Protein AF-A0A438CU71-F1 (afdb_monomer_lite)

Structure (mmCIF, N/CA/C/O backbone):
data_AF-A0A438CU71-F1
#
_entry.id   AF-A0A438CU71-F1
#
loop_
_atom_site.group_PDB
_atom_site.id
_atom_site.type_symbol
_atom_site.label_atom_id
_atom_site.label_alt_id
_atom_site.label_comp_id
_atom_site.label_asym_id
_atom_site.label_entity_id
_atom_site.label_seq_id
_atom_site.pdbx_PDB_ins_code
_atom_site.Cartn_x
_atom_site.Cartn_y
_atom_site.Cartn_z
_atom_site.occupancy
_atom_site.B_iso_or_equiv
_atom_site.auth_seq_id
_atom_site.auth_comp_id
_atom_site.auth_asym_id
_atom_site.auth_atom_id
_atom_site.pdbx_PDB_model_num
ATOM 1 N N . MET A 1 1 ? 40.065 14.617 -27.734 1.00 47.97 1 MET A N 1
ATOM 2 C CA . MET A 1 1 ? 38.871 15.416 -27.366 1.00 47.97 1 MET A CA 1
ATOM 3 C C . MET A 1 1 ? 37.576 14.601 -27.236 1.00 47.97 1 MET A C 1
ATOM 5 O O . MET A 1 1 ? 36.681 15.066 -26.551 1.00 47.97 1 MET A O 1
ATOM 9 N N . SER A 1 2 ? 37.471 13.379 -27.772 1.00 45.88 2 SER A N 1
ATOM 10 C CA . SER A 1 2 ? 36.208 12.606 -27.803 1.00 45.88 2 SER A CA 1
ATOM 11 C C . SER A 1 2 ? 35.828 11.847 -26.515 1.00 45.88 2 SER A C 1
ATOM 13 O O . SER A 1 2 ? 34.722 11.332 -26.415 1.00 45.88 2 SER A O 1
ATOM 15 N N . LEU A 1 3 ? 36.715 11.779 -25.512 1.00 45.91 3 LEU A N 1
ATOM 16 C CA . LEU A 1 3 ? 36.445 11.115 -24.220 1.00 45.91 3 LEU A CA 1
ATOM 17 C C . LEU A 1 3 ? 35.547 11.974 -23.306 1.00 45.91 3 LEU A C 1
ATOM 19 O O . LEU A 1 3 ? 34.789 11.441 -22.503 1.00 45.91 3 LEU A O 1
ATOM 23 N N . SER A 1 4 ? 35.599 13.304 -23.462 1.00 53.06 4 SER A N 1
ATOM 24 C CA . SER A 1 4 ? 34.812 14.242 -22.650 1.00 53.06 4 SER A CA 1
ATOM 25 C C . SER A 1 4 ? 33.335 14.241 -23.049 1.00 53.06 4 SER A C 1
ATOM 27 O O . SER A 1 4 ? 32.470 14.310 -22.184 1.00 53.06 4 SER A O 1
ATOM 29 N N . THR A 1 5 ? 33.032 14.104 -24.344 1.00 55.38 5 THR A N 1
ATOM 30 C CA . THR A 1 5 ? 31.658 14.144 -24.870 1.00 55.38 5 THR A CA 1
ATOM 31 C C . THR A 1 5 ? 30.834 12.913 -24.493 1.00 55.38 5 THR A C 1
ATOM 33 O O . THR A 1 5 ? 29.642 13.052 -24.238 1.00 55.38 5 THR A O 1
ATOM 36 N N . SER A 1 6 ? 31.445 11.730 -24.386 1.00 53.03 6 SER A N 1
ATOM 37 C CA . SER A 1 6 ? 30.750 10.495 -23.983 1.00 53.03 6 SER A CA 1
ATOM 38 C C . SER A 1 6 ? 30.380 10.470 -22.510 1.00 53.03 6 SER A C 1
ATOM 40 O O . SER A 1 6 ? 29.244 10.146 -22.180 1.00 53.03 6 SER A O 1
ATOM 42 N N . CYS A 1 7 ? 31.299 10.877 -21.626 1.00 53.00 7 CYS A N 1
ATOM 43 C CA . CYS A 1 7 ? 30.969 11.060 -20.213 1.00 53.00 7 CYS A CA 1
ATOM 44 C C . CYS A 1 7 ? 29.896 12.140 -20.040 1.00 53.00 7 CYS A C 1
ATOM 46 O O . CYS A 1 7 ? 28.995 11.954 -19.234 1.00 53.00 7 CYS A O 1
ATOM 48 N N . GLN A 1 8 ? 29.934 13.227 -20.823 1.00 58.56 8 GLN A N 1
ATOM 49 C CA . GLN A 1 8 ? 28.882 14.251 -20.807 1.00 58.56 8 GLN A CA 1
ATOM 50 C C . GLN A 1 8 ? 27.526 13.721 -21.276 1.00 58.56 8 GLN A C 1
ATOM 52 O O . GLN A 1 8 ? 26.512 14.087 -20.692 1.00 58.56 8 GLN A O 1
ATOM 57 N N . LEU A 1 9 ? 27.494 12.861 -22.298 1.00 60.62 9 LEU A N 1
ATOM 58 C CA . LEU A 1 9 ? 26.272 12.214 -22.773 1.00 60.62 9 LEU A CA 1
ATOM 59 C C . LEU A 1 9 ? 25.724 11.231 -21.738 1.00 60.62 9 LEU A C 1
ATOM 61 O O . LEU A 1 9 ? 24.551 11.337 -21.419 1.00 60.62 9 LEU A O 1
ATOM 65 N N . GLU A 1 10 ? 26.540 10.348 -21.158 1.00 61.28 10 GLU A N 1
ATOM 66 C CA . GLU A 1 10 ? 26.126 9.447 -20.066 1.00 61.28 10 GLU A CA 1
ATOM 67 C C . GLU A 1 10 ? 25.602 10.229 -18.851 1.00 61.28 10 GLU A C 1
ATOM 69 O O . GLU A 1 10 ? 24.529 9.921 -18.336 1.00 61.28 10 GLU A O 1
ATOM 74 N N . PHE A 1 11 ? 26.291 11.299 -18.435 1.00 64.44 11 PHE A N 1
ATOM 75 C CA . PHE A 1 11 ? 25.828 12.158 -17.341 1.00 64.44 11 PHE A CA 1
ATOM 76 C C . PHE A 1 11 ? 24.527 12.878 -17.702 1.00 64.44 11 PHE A C 1
ATOM 78 O O . PHE A 1 11 ? 23.618 12.961 -16.884 1.00 64.44 11 PHE A O 1
ATOM 85 N N . SER A 1 12 ? 24.403 13.374 -18.935 1.00 68.81 12 SER A N 1
ATOM 86 C CA . SER A 1 12 ? 23.195 14.045 -19.413 1.00 68.81 12 SER A CA 1
ATOM 87 C C . SER A 1 12 ? 22.023 13.069 -19.537 1.00 68.81 12 SER A C 1
ATOM 89 O O . SER A 1 12 ? 20.920 13.411 -19.130 1.00 68.81 12 SER A O 1
ATOM 91 N N . TRP A 1 13 ? 22.261 11.833 -19.979 1.00 68.38 13 TRP A N 1
ATOM 92 C CA . TRP A 1 13 ? 21.280 10.748 -20.010 1.00 68.38 13 TRP A CA 1
ATOM 93 C C . TRP A 1 13 ? 20.848 10.332 -18.611 1.00 68.38 13 TRP A C 1
ATOM 95 O O . TRP A 1 13 ? 19.653 10.188 -18.371 1.00 68.38 13 TRP A O 1
ATOM 105 N N . PHE A 1 14 ? 21.784 10.196 -17.672 1.00 68.44 14 PHE A N 1
ATOM 106 C CA . PHE A 1 14 ? 21.470 9.875 -16.284 1.00 68.44 14 PHE A CA 1
ATOM 107 C C . PHE A 1 14 ? 20.666 11.000 -15.626 1.00 68.44 14 PHE A C 1
ATOM 109 O O . PHE A 1 14 ? 19.675 10.726 -14.960 1.00 68.44 14 PHE A O 1
ATOM 116 N N . ILE A 1 15 ? 21.023 12.265 -15.878 1.00 72.25 15 ILE A N 1
ATOM 117 C CA . ILE A 1 15 ? 20.283 13.452 -15.420 1.00 72.25 15 ILE A CA 1
ATOM 118 C C . ILE A 1 15 ? 18.906 13.551 -16.081 1.00 72.25 15 ILE A C 1
ATOM 120 O O . ILE A 1 15 ? 17.951 13.947 -15.417 1.00 72.25 15 ILE A O 1
ATOM 124 N N . LEU A 1 16 ? 18.772 13.191 -17.357 1.00 73.00 16 LEU A N 1
ATOM 125 C CA . LEU A 1 16 ? 17.494 13.195 -18.067 1.00 73.00 16 LEU A CA 1
ATOM 126 C C . LEU A 1 16 ? 16.601 12.051 -17.584 1.00 73.00 16 LEU A C 1
ATOM 128 O O . LEU A 1 16 ? 15.410 12.253 -17.419 1.00 73.00 16 LEU A O 1
ATOM 132 N N . LEU A 1 17 ? 17.168 10.887 -17.272 1.00 69.06 17 LEU A N 1
ATOM 133 C CA . LEU A 1 17 ? 16.475 9.753 -16.661 1.00 69.06 17 LEU A CA 1
ATOM 134 C C . LEU A 1 17 ? 16.046 10.077 -15.228 1.00 69.06 17 LEU A C 1
ATOM 136 O O . LEU A 1 17 ? 14.912 9.772 -14.853 1.00 69.06 17 LEU A O 1
ATOM 140 N N . LEU A 1 18 ? 16.909 10.740 -14.451 1.00 68.62 18 LEU A N 1
ATOM 141 C CA . LEU A 1 18 ? 16.576 11.248 -13.123 1.00 68.62 18 LEU A CA 1
ATOM 142 C C . LEU A 1 18 ? 15.470 12.295 -13.210 1.00 68.62 18 LEU A C 1
ATOM 144 O O . LEU A 1 18 ? 14.488 12.137 -12.504 1.00 68.62 18 LEU A O 1
ATOM 148 N N . ASN A 1 19 ? 15.563 13.290 -14.099 1.00 72.25 19 ASN A N 1
ATOM 149 C CA . ASN A 1 19 ? 14.507 14.289 -14.297 1.00 72.25 19 ASN A CA 1
ATOM 150 C C . ASN A 1 19 ? 13.206 13.637 -14.758 1.00 72.25 19 ASN A C 1
ATOM 152 O O . ASN A 1 19 ? 12.185 13.814 -14.116 1.00 72.25 19 ASN A O 1
ATOM 156 N N . LEU A 1 20 ? 13.236 12.790 -15.788 1.00 69.81 20 LEU A N 1
ATOM 157 C CA . LEU A 1 20 ? 12.034 12.143 -16.309 1.00 69.81 20 LEU A CA 1
ATOM 158 C C . LEU A 1 20 ? 11.385 11.237 -15.256 1.00 69.81 20 LEU A C 1
ATOM 160 O O . LEU A 1 20 ? 10.168 11.236 -15.123 1.00 69.81 20 LEU A O 1
ATOM 164 N N . SER A 1 21 ? 12.172 10.510 -14.459 1.00 67.75 21 SER A N 1
ATOM 165 C CA . SER A 1 21 ? 11.653 9.711 -13.340 1.00 67.75 21 SER A CA 1
ATOM 166 C C . SER A 1 21 ? 11.126 10.595 -12.205 1.00 67.75 21 SER A C 1
ATOM 168 O O . SER A 1 21 ? 10.088 10.281 -11.623 1.00 67.75 21 SER A O 1
ATOM 170 N N . CYS A 1 22 ? 11.806 11.705 -11.909 1.00 65.12 22 CYS A N 1
ATOM 171 C CA . CYS A 1 22 ? 11.463 12.648 -10.845 1.00 65.12 22 CYS A CA 1
ATOM 172 C C . CYS A 1 22 ? 10.275 13.552 -11.206 1.00 65.12 22 CYS A C 1
ATOM 174 O O . CYS A 1 22 ? 9.577 13.973 -10.297 1.00 65.12 22 CYS A O 1
ATOM 176 N N . ASP A 1 23 ? 9.988 13.786 -12.490 1.00 65.12 23 ASP A N 1
ATOM 177 C CA . ASP A 1 23 ? 8.802 14.486 -13.007 1.00 65.12 23 ASP A CA 1
ATOM 178 C C . ASP A 1 23 ? 7.621 13.525 -13.212 1.00 65.12 23 ASP A C 1
ATOM 180 O O . ASP A 1 23 ? 6.465 13.835 -12.909 1.00 65.12 23 ASP A O 1
ATOM 184 N N . PHE A 1 24 ? 7.889 12.302 -13.674 1.00 63.16 24 PHE A N 1
ATOM 185 C CA . PHE A 1 24 ? 6.852 11.295 -13.894 1.00 63.16 24 PHE A CA 1
ATOM 186 C C . PHE A 1 24 ? 6.297 10.735 -12.576 1.00 63.16 24 PHE A C 1
ATOM 188 O O . PHE A 1 24 ? 5.097 10.468 -12.465 1.00 63.16 24 PHE A O 1
ATOM 195 N N . PHE A 1 25 ? 7.130 10.607 -11.539 1.00 63.94 25 PHE A N 1
ATOM 196 C CA . PHE A 1 25 ? 6.702 10.167 -10.210 1.00 63.94 25 PHE A CA 1
ATOM 197 C C . PHE A 1 25 ? 5.624 11.075 -9.577 1.00 63.94 25 PHE A C 1
ATOM 199 O O . PHE A 1 25 ? 4.573 10.542 -9.190 1.00 63.94 25 PHE A O 1
ATOM 206 N N . PRO A 1 26 ? 5.793 12.414 -9.502 1.00 56.22 26 PRO A N 1
ATOM 207 C CA . PRO A 1 26 ? 4.774 13.342 -9.040 1.00 56.22 26 PRO A CA 1
ATOM 208 C C . PRO A 1 26 ? 3.611 13.481 -10.022 1.00 56.22 26 PRO A C 1
ATOM 210 O O . PRO A 1 26 ? 2.504 13.687 -9.551 1.00 56.22 26 PRO A O 1
ATOM 213 N N . LEU A 1 27 ? 3.775 13.282 -11.337 1.00 61.94 27 LEU A N 1
ATOM 214 C CA . LEU A 1 27 ? 2.648 13.261 -12.286 1.00 61.94 27 LEU A CA 1
ATOM 215 C C . LEU A 1 27 ? 1.709 12.061 -12.040 1.00 61.94 27 LEU A C 1
ATOM 217 O O . LEU A 1 27 ? 0.489 12.222 -11.963 1.00 61.94 27 LEU A O 1
ATOM 221 N N . ILE A 1 28 ? 2.261 10.858 -11.828 1.00 55.31 28 ILE A N 1
ATOM 222 C CA . ILE A 1 28 ? 1.468 9.685 -11.419 1.00 55.31 28 ILE A CA 1
ATOM 223 C C . ILE A 1 28 ? 0.976 9.837 -9.968 1.00 55.31 28 ILE A C 1
ATOM 225 O O . ILE A 1 28 ? -0.046 9.266 -9.579 1.00 55.31 28 ILE A O 1
ATOM 229 N N . ALA A 1 29 ? 1.690 10.587 -9.124 1.00 58.88 29 ALA A N 1
ATOM 230 C CA . ALA A 1 29 ? 1.234 10.905 -7.774 1.00 58.88 29 ALA A CA 1
ATOM 231 C C . ALA A 1 29 ? 0.172 12.011 -7.719 1.00 58.88 29 ALA A C 1
ATOM 233 O O . ALA A 1 29 ? -0.651 11.962 -6.815 1.00 58.88 29 ALA A O 1
ATOM 234 N N . GLY A 1 30 ? 0.127 12.953 -8.658 1.00 56.06 30 GLY A N 1
ATOM 235 C CA . GLY A 1 30 ? -0.624 14.207 -8.552 1.00 56.06 30 GLY A CA 1
ATOM 236 C C . GLY A 1 30 ? -2.135 14.010 -8.569 1.00 56.06 30 GLY A C 1
ATOM 237 O O . GLY A 1 30 ? -2.847 14.597 -7.759 1.00 56.06 30 GLY A O 1
ATOM 238 N N . GLY A 1 31 ? -2.629 13.074 -9.385 1.00 59.53 31 GLY A N 1
ATOM 239 C CA . GLY A 1 31 ? -4.043 12.672 -9.358 1.00 59.53 31 GLY A CA 1
ATOM 240 C C . GLY A 1 31 ? -4.449 11.912 -8.086 1.00 59.53 31 GLY A C 1
ATOM 241 O O . GLY A 1 31 ? -5.634 11.766 -7.791 1.00 59.53 31 GLY A O 1
ATOM 242 N N . PHE A 1 32 ? -3.472 11.424 -7.321 1.00 54.91 32 PHE A N 1
ATOM 243 C CA . PHE A 1 32 ? -3.664 10.517 -6.194 1.00 54.91 32 PHE A CA 1
ATOM 244 C C . PHE A 1 32 ? -3.444 11.199 -4.846 1.00 54.91 32 PHE A C 1
ATOM 246 O O . PHE A 1 32 ? -4.200 10.952 -3.915 1.00 54.91 32 PHE A O 1
ATOM 253 N N . ALA A 1 33 ? -2.461 12.096 -4.758 1.00 56.59 33 ALA A N 1
ATOM 254 C CA . ALA A 1 33 ? -2.197 12.941 -3.605 1.00 56.59 33 ALA A CA 1
ATOM 255 C C . ALA A 1 33 ? -3.421 13.798 -3.288 1.00 56.59 33 ALA A C 1
ATOM 257 O O . ALA A 1 33 ? -3.820 13.850 -2.138 1.00 56.59 33 ALA A O 1
ATOM 258 N N . LEU A 1 34 ? -4.107 14.337 -4.301 1.00 51.22 34 LEU A N 1
ATOM 259 C CA . LEU A 1 34 ? -5.318 15.135 -4.101 1.00 51.22 34 LEU A CA 1
ATOM 260 C C . LEU A 1 34 ? -6.474 14.312 -3.497 1.00 51.22 34 LEU A C 1
ATOM 262 O O . LEU A 1 34 ? -7.136 14.754 -2.561 1.00 51.22 34 LEU A O 1
ATOM 266 N N . LYS A 1 35 ? -6.688 13.075 -3.973 1.00 54.41 35 LYS A N 1
ATOM 267 C CA . LYS A 1 35 ? -7.748 12.178 -3.467 1.00 54.41 35 LYS A CA 1
ATOM 268 C C . LYS A 1 35 ? -7.390 11.526 -2.125 1.00 54.41 35 LYS A C 1
ATOM 270 O O . LYS A 1 35 ? -8.269 11.292 -1.303 1.00 54.41 35 LYS A O 1
ATOM 275 N N . LYS A 1 36 ? -6.101 11.267 -1.895 1.00 56.72 36 LYS A N 1
ATOM 276 C CA . LYS A 1 36 ? -5.529 10.753 -0.644 1.00 56.72 36 LYS A CA 1
ATOM 277 C C . LYS A 1 36 ? -5.474 11.830 0.447 1.00 56.72 36 LYS A C 1
ATOM 279 O O . LYS A 1 36 ? -5.704 11.528 1.607 1.00 56.72 36 LYS A O 1
ATOM 284 N N . GLN A 1 37 ? -5.285 13.091 0.069 1.00 52.31 37 GLN A N 1
ATOM 285 C CA . GLN A 1 37 ? -5.389 14.262 0.942 1.00 52.31 37 GLN A CA 1
ATOM 286 C C . GLN A 1 37 ? -6.847 14.552 1.333 1.00 52.31 37 GLN A C 1
ATOM 288 O O . GLN A 1 37 ? -7.096 14.984 2.453 1.00 52.31 37 GLN A O 1
ATOM 293 N N . MET A 1 38 ? -7.820 14.229 0.469 1.00 46.53 38 MET A N 1
ATOM 294 C CA . MET A 1 38 ? -9.251 14.248 0.823 1.00 46.53 38 MET A CA 1
ATOM 295 C C . MET A 1 38 ? -9.668 13.095 1.755 1.00 46.53 38 MET A C 1
ATOM 297 O O . MET A 1 38 ? -10.657 13.214 2.472 1.00 46.53 38 MET A O 1
ATOM 301 N N . LEU A 1 39 ? -8.912 11.992 1.766 1.00 58.72 39 LEU A N 1
ATOM 302 C CA . LEU A 1 39 ? -9.111 10.824 2.634 1.00 58.72 39 LEU A CA 1
ATOM 303 C C . LEU A 1 39 ? -8.047 10.755 3.752 1.00 58.72 39 LEU A C 1
ATOM 305 O O . LEU A 1 39 ? -7.680 9.681 4.201 1.00 58.72 39 LEU A O 1
ATOM 309 N N . ASP A 1 40 ? -7.528 11.916 4.149 1.00 60.16 40 ASP A N 1
ATOM 310 C CA . ASP A 1 40 ? -6.759 12.235 5.355 1.00 60.16 40 ASP A CA 1
ATOM 311 C C . ASP A 1 40 ? -5.943 11.091 6.012 1.00 60.16 40 ASP A C 1
ATOM 313 O O . ASP A 1 40 ? -6.403 10.389 6.921 1.00 60.16 40 ASP A O 1
ATOM 317 N N . ASP A 1 41 ? -4.668 11.010 5.617 1.00 59.78 41 ASP A N 1
ATOM 318 C CA . ASP A 1 41 ? -3.599 10.174 6.196 1.00 59.78 41 ASP A CA 1
ATOM 319 C C . ASP A 1 41 ? -3.491 10.310 7.736 1.00 59.78 41 ASP A C 1
ATOM 321 O O . ASP A 1 41 ? -2.960 9.434 8.413 1.00 59.78 41 ASP A O 1
ATOM 325 N N . ARG A 1 42 ? -4.026 11.388 8.343 1.00 59.59 42 ARG A N 1
ATOM 326 C CA . ARG A 1 42 ? -3.987 11.592 9.801 1.00 59.59 42 ARG A CA 1
ATOM 327 C C . ARG A 1 42 ? -5.302 11.327 10.518 1.00 59.59 42 ARG A C 1
ATOM 329 O O . ARG A 1 42 ? -5.265 11.117 11.733 1.00 59.59 42 ARG A O 1
ATOM 336 N N . ARG A 1 43 ? -6.462 11.349 9.854 1.00 66.88 43 ARG A N 1
ATOM 337 C CA . ARG A 1 43 ? -7.749 11.180 10.561 1.00 66.88 43 ARG A CA 1
ATOM 338 C C . ARG A 1 43 ? -8.166 9.742 10.763 1.00 66.88 43 ARG A C 1
ATOM 340 O O . ARG A 1 43 ? -8.702 9.455 11.829 1.00 66.88 43 ARG A O 1
ATOM 347 N N . PHE A 1 44 ? -7.876 8.850 9.825 1.00 68.88 44 PHE A N 1
ATOM 348 C CA . PHE A 1 44 ? -8.130 7.420 10.007 1.00 68.88 44 PHE A CA 1
ATOM 349 C C . PHE A 1 44 ? -7.333 6.811 11.169 1.00 68.88 44 PHE A C 1
ATOM 351 O O . PHE A 1 44 ? -7.965 6.230 12.055 1.00 68.88 44 PHE A O 1
ATOM 358 N N . PRO A 1 45 ? -6.003 7.015 11.278 1.00 70.50 45 PRO A N 1
ATOM 359 C CA . PRO A 1 45 ? -5.257 6.504 12.426 1.00 70.50 45 PRO A CA 1
ATOM 360 C C . PRO A 1 45 ? -5.692 7.157 13.744 1.00 70.50 45 PRO A C 1
ATOM 362 O O . PRO A 1 45 ? -5.816 6.460 14.747 1.00 70.50 45 PRO A O 1
ATOM 365 N N . LYS A 1 46 ? -6.014 8.462 13.762 1.00 75.25 46 LYS A N 1
ATOM 366 C CA . LYS A 1 46 ? -6.572 9.123 14.961 1.00 75.25 46 LYS A CA 1
ATOM 367 C C . LYS A 1 46 ? -7.933 8.551 15.360 1.00 75.25 46 LYS A C 1
ATOM 369 O O . LYS A 1 46 ? -8.185 8.381 16.548 1.00 75.25 46 LYS A O 1
ATOM 374 N N . LEU A 1 47 ? -8.805 8.261 14.394 1.00 78.06 47 LEU A N 1
ATOM 375 C CA . LEU A 1 47 ? -10.113 7.660 14.646 1.00 78.06 47 LEU A CA 1
ATOM 376 C C . LEU A 1 47 ? -9.952 6.252 15.224 1.00 78.06 47 LEU A C 1
ATOM 378 O O . LEU A 1 47 ? -10.559 5.963 16.248 1.00 78.06 47 LEU A O 1
ATOM 382 N N . HIS A 1 48 ? -9.095 5.422 14.625 1.00 80.62 48 HIS A N 1
ATOM 383 C CA . HIS A 1 48 ? -8.804 4.075 15.114 1.00 80.62 48 HIS A CA 1
ATOM 384 C C . HIS A 1 48 ? -8.253 4.099 16.549 1.00 80.62 48 HIS A C 1
ATOM 386 O O . HIS A 1 48 ? -8.793 3.424 17.421 1.00 80.62 48 HIS A O 1
ATOM 392 N N . LEU A 1 49 ? -7.252 4.947 16.828 1.00 82.38 49 LEU A N 1
ATOM 393 C CA . LEU A 1 49 ? -6.677 5.112 18.170 1.00 82.38 49 LEU A CA 1
ATOM 394 C C . LEU A 1 49 ? -7.707 5.583 19.200 1.00 82.38 49 LEU A C 1
ATOM 396 O O . LEU A 1 49 ? -7.764 5.052 20.306 1.00 82.38 49 LEU A O 1
ATOM 400 N N . ASN A 1 50 ? -8.526 6.580 18.861 1.00 86.31 50 ASN A N 1
ATOM 401 C CA . ASN A 1 50 ? -9.554 7.078 19.774 1.00 86.31 50 ASN A CA 1
ATOM 402 C C . ASN A 1 50 ? -10.637 6.028 20.036 1.00 86.31 50 ASN A C 1
ATOM 404 O O . ASN A 1 50 ? -11.119 5.916 21.160 1.00 86.31 50 ASN A O 1
ATOM 408 N N . LEU A 1 51 ? -10.983 5.231 19.027 1.00 84.81 51 LEU A N 1
ATOM 409 C CA . LEU A 1 51 ? -11.968 4.166 19.151 1.00 84.81 51 LEU A CA 1
ATOM 410 C C . LEU A 1 51 ? -11.433 2.992 19.983 1.00 84.81 51 LEU A C 1
ATOM 412 O O . LEU A 1 51 ? -12.153 2.472 20.831 1.00 84.81 51 LEU A O 1
ATOM 416 N N . GLN A 1 52 ? -10.155 2.638 19.819 1.00 85.81 52 GLN A N 1
ATOM 417 C CA . GLN A 1 52 ? -9.469 1.674 20.684 1.00 85.81 52 GLN A CA 1
ATOM 418 C C . GLN A 1 52 ? -9.393 2.161 22.134 1.00 85.81 52 GLN A C 1
ATOM 420 O O . GLN A 1 52 ? -9.730 1.407 23.043 1.00 85.81 52 GLN A O 1
ATOM 425 N N . ARG A 1 53 ? -9.024 3.430 22.366 1.00 87.62 53 ARG A N 1
ATOM 426 C CA . ARG A 1 53 ? -9.027 4.027 23.713 1.00 87.62 53 ARG A CA 1
ATOM 427 C C . ARG A 1 53 ? -10.416 3.991 24.342 1.00 87.62 53 ARG A C 1
ATOM 429 O O . ARG A 1 53 ? -10.544 3.613 25.500 1.00 87.62 53 ARG A O 1
ATOM 436 N N . LEU A 1 54 ? -11.454 4.340 23.581 1.00 87.50 54 LEU A N 1
ATOM 437 C CA . LEU A 1 54 ? -12.836 4.296 24.056 1.00 87.50 54 LEU A CA 1
ATOM 438 C C . LEU A 1 54 ? -13.251 2.866 24.428 1.00 87.50 54 LEU A C 1
ATOM 440 O O . LEU A 1 54 ? -13.808 2.652 25.502 1.00 87.50 54 LEU A O 1
ATOM 444 N N . LEU A 1 55 ? -12.927 1.880 23.586 1.00 86.81 55 LEU A N 1
ATOM 445 C CA . LEU A 1 55 ? -13.168 0.468 23.886 1.00 86.81 55 LEU A CA 1
ATOM 446 C C . LEU A 1 55 ? -12.443 0.010 25.146 1.00 86.81 55 LEU A C 1
ATOM 448 O O . LEU A 1 55 ? -13.032 -0.705 25.951 1.00 86.81 55 LEU A O 1
ATOM 452 N N . GLN A 1 56 ? -11.196 0.433 25.333 1.00 87.38 56 GLN A N 1
ATOM 453 C CA . GLN A 1 56 ? -10.403 0.081 26.504 1.00 87.38 56 GLN A CA 1
ATOM 454 C C . GLN A 1 56 ? -10.992 0.681 27.788 1.00 87.38 56 GLN A C 1
ATOM 456 O O . GLN A 1 56 ? -11.101 -0.020 28.791 1.00 87.38 56 GLN A O 1
ATOM 461 N N . VAL A 1 57 ? -11.446 1.939 27.748 1.00 87.56 57 VAL A N 1
ATOM 462 C CA . VAL A 1 57 ? -12.130 2.592 28.877 1.00 87.56 57 VAL A CA 1
ATOM 463 C C . VAL A 1 57 ? -13.450 1.889 29.205 1.00 87.56 57 VAL A C 1
ATOM 465 O O . VAL A 1 57 ? -13.714 1.597 30.370 1.00 87.56 57 VAL A O 1
ATOM 468 N N . ILE A 1 58 ? -14.261 1.560 28.195 1.00 85.00 58 ILE A N 1
ATOM 469 C CA . ILE A 1 58 ? -15.533 0.848 28.393 1.00 85.00 58 ILE A CA 1
ATOM 470 C C . ILE A 1 58 ? -15.289 -0.573 28.930 1.00 85.00 58 ILE A C 1
ATOM 472 O O . ILE A 1 58 ? -15.990 -1.016 29.839 1.00 85.00 58 ILE A O 1
ATOM 476 N N . ALA A 1 59 ? -14.280 -1.279 28.411 1.00 85.06 59 ALA A N 1
ATOM 477 C CA . ALA A 1 59 ? -13.899 -2.610 28.880 1.00 85.06 59 ALA A CA 1
ATOM 478 C C . ALA A 1 59 ? -13.405 -2.587 30.333 1.00 85.06 59 ALA A C 1
ATOM 480 O O . ALA A 1 59 ? -13.761 -3.468 31.110 1.00 85.06 59 ALA A O 1
ATOM 481 N N . HIS A 1 60 ? -12.635 -1.565 30.713 1.00 85.00 60 HIS A N 1
ATOM 482 C CA . HIS A 1 60 ? -12.216 -1.367 32.097 1.00 85.00 60 HIS A CA 1
ATOM 483 C C . HIS A 1 60 ? -13.414 -1.057 33.006 1.00 85.00 60 HIS A C 1
ATOM 485 O O . HIS A 1 60 ? -13.532 -1.630 34.086 1.00 85.00 60 HIS A O 1
ATOM 491 N N . GLY A 1 61 ? -14.349 -0.213 32.552 1.00 80.88 61 GLY A N 1
ATOM 492 C CA . GLY A 1 61 ? -15.600 0.055 33.265 1.00 80.88 61 GLY A CA 1
ATOM 493 C C . GLY A 1 61 ? -16.376 -1.228 33.564 1.00 80.88 61 GLY A C 1
ATOM 494 O O . GLY A 1 61 ? -16.760 -1.463 34.707 1.00 80.88 61 GLY A O 1
ATOM 495 N N . GLU A 1 62 ? -16.523 -2.112 32.576 1.00 80.50 62 GLU A N 1
ATOM 496 C CA . GLU A 1 62 ? -17.235 -3.387 32.734 1.00 80.50 62 GLU A CA 1
ATOM 497 C C . GLU A 1 62 ? -16.618 -4.324 33.787 1.00 80.50 62 GLU A C 1
ATOM 499 O O . GLU A 1 62 ? -17.343 -5.097 34.399 1.00 80.50 62 GLU A O 1
ATOM 504 N N . GLN A 1 63 ? -15.310 -4.251 34.048 1.00 82.00 63 GLN A N 1
ATOM 505 C CA . GLN A 1 63 ? -14.670 -5.045 35.108 1.00 82.00 63 GLN A CA 1
ATOM 506 C C . GLN A 1 63 ? -14.866 -4.435 36.502 1.00 82.00 63 GLN A C 1
ATOM 508 O O . GLN A 1 63 ? -14.916 -5.154 37.503 1.00 82.00 63 GLN A O 1
ATOM 513 N N . VAL A 1 64 ? -14.982 -3.107 36.575 1.00 83.12 64 VAL A N 1
ATOM 514 C CA . VAL A 1 64 ? -15.102 -2.361 37.833 1.00 83.12 64 VAL A CA 1
ATOM 515 C C . VAL A 1 64 ? -16.546 -2.339 38.335 1.00 83.12 64 VAL A C 1
ATOM 517 O O . VAL A 1 64 ? -16.772 -2.516 39.529 1.00 83.12 64 VAL A O 1
ATOM 520 N N . PHE A 1 65 ? -17.542 -2.184 37.458 1.00 81.69 65 PHE A N 1
ATOM 521 C CA . PHE A 1 65 ? -18.946 -2.088 37.879 1.00 81.69 65 PHE A CA 1
ATOM 522 C C . PHE A 1 65 ? -19.482 -3.316 38.645 1.00 81.69 65 PHE A C 1
ATOM 524 O O . PHE A 1 65 ? -20.155 -3.115 39.656 1.00 81.69 65 PHE A O 1
ATOM 531 N N . PRO A 1 66 ? -19.164 -4.572 38.274 1.00 79.69 66 PRO A N 1
ATOM 532 C CA . PRO A 1 66 ? -19.560 -5.751 39.045 1.00 79.69 66 PRO A CA 1
ATOM 533 C C . PRO A 1 66 ? -18.900 -5.791 40.427 1.00 79.69 66 PRO A C 1
ATOM 535 O O . PRO A 1 66 ? -19.546 -6.131 41.413 1.00 79.69 66 PRO A O 1
ATOM 538 N N . ARG A 1 67 ? -17.629 -5.375 40.518 1.00 80.06 67 ARG A N 1
ATOM 539 C CA . ARG A 1 67 ? -16.886 -5.275 41.786 1.00 80.06 67 ARG A CA 1
ATOM 540 C C . ARG A 1 67 ? -17.496 -4.211 42.702 1.00 80.06 67 ARG A C 1
ATOM 542 O O . ARG A 1 67 ? -17.573 -4.404 43.913 1.00 80.06 67 ARG A O 1
ATOM 549 N N . VAL A 1 68 ? -17.947 -3.094 42.127 1.00 79.75 68 VAL A N 1
ATOM 550 C CA . VAL A 1 68 ? -18.666 -2.035 42.851 1.00 79.75 68 VAL A CA 1
ATOM 551 C C . VAL A 1 68 ? -20.039 -2.531 43.302 1.00 79.75 68 VAL A C 1
ATOM 553 O O . VAL A 1 68 ? -20.374 -2.344 44.467 1.00 79.75 68 VAL A O 1
ATOM 556 N N . LYS A 1 69 ? -20.792 -3.234 42.443 1.00 78.50 69 LYS A N 1
ATOM 557 C CA . LYS A 1 69 ? -22.065 -3.883 42.804 1.00 78.50 69 LYS A CA 1
ATOM 558 C C . LYS A 1 69 ? -21.894 -4.804 44.014 1.00 78.50 69 LYS A C 1
ATOM 560 O O . LYS A 1 69 ? -22.638 -4.684 44.982 1.00 78.50 69 LYS A O 1
ATOM 565 N N . GLU A 1 70 ? -20.886 -5.672 43.988 1.00 79.94 70 GLU A N 1
ATOM 566 C CA . GLU A 1 70 ? -20.592 -6.620 45.069 1.00 79.94 70 GLU A CA 1
ATOM 567 C C . GLU A 1 70 ? -20.239 -5.905 46.389 1.00 79.94 70 GLU A C 1
ATOM 569 O O . GLU A 1 70 ? -20.731 -6.266 47.458 1.00 79.94 70 GLU A O 1
ATOM 574 N N . LYS A 1 71 ? -19.446 -4.826 46.323 1.00 78.44 71 LYS A N 1
ATOM 575 C CA . LYS A 1 71 ? -19.094 -3.994 47.489 1.00 78.44 71 LYS A CA 1
ATOM 576 C C . LYS A 1 71 ? -20.256 -3.137 48.007 1.00 78.44 71 LYS A C 1
ATOM 578 O O . LYS A 1 71 ? -20.283 -2.839 49.197 1.00 78.44 71 LYS A O 1
ATOM 583 N N . CYS A 1 72 ? -21.182 -2.718 47.147 1.00 71.62 72 CYS A N 1
ATOM 584 C CA . CYS A 1 72 ? -22.361 -1.943 47.538 1.00 71.62 72 CYS A CA 1
ATOM 585 C C . CYS A 1 72 ? -23.449 -2.834 48.141 1.00 71.62 72 CYS A C 1
ATOM 587 O O . CYS A 1 72 ? -24.032 -2.457 49.152 1.00 71.62 72 CYS A O 1
ATOM 589 N N . SER A 1 73 ? -23.645 -4.041 47.600 1.00 68.94 73 SER A N 1
ATOM 590 C CA . SER A 1 73 ? -24.603 -5.026 48.120 1.00 68.94 73 SER A CA 1
ATOM 591 C C . SER A 1 73 ? -24.285 -5.490 49.545 1.00 68.94 73 SER A C 1
ATOM 593 O O . SER A 1 73 ? -25.181 -5.961 50.239 1.00 68.94 73 SER A O 1
ATOM 595 N N . SER A 1 74 ? -23.031 -5.373 50.000 1.00 73.50 74 SER A N 1
ATOM 596 C CA . SER A 1 74 ? -22.647 -5.707 51.377 1.00 73.50 74 SER A CA 1
ATOM 597 C C . SER A 1 74 ? -22.895 -4.574 52.379 1.00 73.50 74 SER A C 1
ATOM 599 O O . SER A 1 74 ? -22.813 -4.798 53.588 1.00 73.50 74 SER A O 1
ATOM 601 N N . LYS A 1 75 ? -23.211 -3.354 51.916 1.00 76.19 75 LYS A N 1
ATOM 602 C CA . LYS A 1 75 ? -23.490 -2.213 52.791 1.00 76.19 75 LYS A CA 1
ATOM 603 C C . LYS A 1 75 ? -24.992 -2.013 52.974 1.00 76.19 75 LYS A C 1
ATOM 605 O O . LYS A 1 75 ? -25.743 -1.849 52.025 1.00 76.19 75 LYS A O 1
ATOM 610 N N . ARG A 1 76 ? -25.397 -1.873 54.234 1.00 63.88 76 ARG A N 1
ATOM 611 C CA . ARG A 1 76 ? -26.789 -1.758 54.703 1.00 63.88 76 ARG A CA 1
ATOM 612 C C . ARG A 1 76 ? -27.539 -0.476 54.279 1.00 63.88 76 ARG A C 1
ATOM 614 O O . ARG A 1 76 ? -28.719 -0.356 54.571 1.00 63.88 76 ARG A O 1
ATOM 621 N N . TRP A 1 77 ? -26.859 0.468 53.620 1.00 72.50 77 TRP A N 1
ATOM 622 C CA . TRP A 1 77 ? -27.414 1.732 53.102 1.00 72.50 77 TRP A CA 1
ATOM 623 C C . TRP A 1 77 ? -27.860 1.693 51.626 1.00 72.50 77 TRP A C 1
ATOM 625 O O . TRP A 1 77 ? -28.426 2.676 51.165 1.00 72.50 77 TRP A O 1
ATOM 635 N N . PHE A 1 78 ? -27.597 0.607 50.885 1.00 74.38 78 PHE A N 1
ATOM 636 C CA . PHE A 1 78 ? -28.050 0.456 49.494 1.00 74.38 78 PHE A CA 1
ATOM 637 C C . PHE A 1 78 ? -29.425 -0.214 49.463 1.00 74.38 78 PHE A C 1
ATOM 639 O O . PHE A 1 78 ? -29.581 -1.316 49.994 1.00 74.38 78 PHE A O 1
ATOM 646 N N . ALA A 1 79 ? -30.410 0.430 48.835 1.00 78.25 79 ALA A N 1
ATOM 647 C CA . ALA A 1 79 ? -31.717 -0.176 48.613 1.00 78.25 79 ALA A CA 1
ATOM 648 C C . ALA A 1 79 ? -31.654 -1.183 47.451 1.00 78.25 79 ALA A C 1
ATOM 650 O O . ALA A 1 79 ? -30.823 -1.070 46.546 1.00 78.25 79 ALA A O 1
ATOM 651 N N . ASN A 1 80 ? -32.561 -2.165 47.436 1.00 79.38 80 ASN A N 1
ATOM 652 C CA . ASN A 1 80 ? -32.658 -3.120 46.323 1.00 79.38 80 ASN A CA 1
ATOM 653 C C . ASN A 1 80 ? -32.943 -2.422 44.979 1.00 79.38 80 ASN A C 1
ATOM 655 O O . ASN A 1 80 ? -32.474 -2.878 43.938 1.00 79.38 80 ASN A O 1
ATOM 659 N N . GLU A 1 81 ? -33.662 -1.298 45.000 1.00 83.62 81 GLU A N 1
ATOM 660 C CA . GLU A 1 81 ? -33.962 -0.473 43.821 1.00 83.62 81 GLU A CA 1
ATOM 661 C C . GLU A 1 81 ? -32.691 0.095 43.159 1.00 83.62 81 GLU A C 1
ATOM 663 O O . GLU A 1 81 ? -32.568 0.096 41.929 1.00 83.62 81 GLU A O 1
ATOM 668 N N . ASP A 1 82 ? -31.703 0.500 43.961 1.00 83.94 82 ASP A N 1
ATOM 669 C CA . ASP A 1 82 ? -30.419 1.012 43.473 1.00 83.94 82 ASP A CA 1
ATOM 670 C C . ASP A 1 82 ? -29.585 -0.097 42.818 1.00 83.94 82 ASP A C 1
ATOM 672 O O . ASP A 1 82 ? -28.910 0.130 41.811 1.00 83.94 82 ASP A O 1
ATOM 676 N N . ILE A 1 83 ? -29.652 -1.321 43.359 1.00 82.50 83 ILE A N 1
ATOM 677 C CA . ILE A 1 83 ? -28.960 -2.495 42.805 1.00 82.50 83 ILE A CA 1
ATOM 678 C C . ILE A 1 83 ? -29.538 -2.854 41.430 1.00 82.50 83 ILE A C 1
ATOM 680 O O . ILE A 1 83 ? -28.775 -3.110 40.497 1.00 82.50 83 ILE A O 1
ATOM 684 N N . ILE A 1 84 ? -30.867 -2.821 41.286 1.00 86.25 84 ILE A N 1
ATOM 685 C CA . ILE A 1 84 ? -31.555 -3.064 40.007 1.00 86.25 84 ILE A CA 1
ATOM 686 C C . ILE A 1 84 ? -31.181 -1.984 38.983 1.00 86.25 84 ILE A C 1
ATOM 688 O O . ILE A 1 84 ? -30.839 -2.300 37.842 1.00 86.25 84 ILE A O 1
ATOM 692 N N . SER A 1 85 ? -31.166 -0.716 39.399 1.00 87.00 85 SER A N 1
ATOM 693 C CA . SER A 1 85 ? -30.770 0.408 38.541 1.00 87.00 85 SER A CA 1
ATOM 694 C C . SER A 1 85 ? -29.318 0.280 38.061 1.00 87.00 85 SER A C 1
ATOM 696 O O . SER A 1 85 ? -29.011 0.513 36.888 1.00 87.00 85 SER A O 1
ATOM 698 N N . LEU A 1 86 ? -28.412 -0.148 38.949 1.00 84.50 86 LEU A N 1
ATOM 699 C CA . LEU A 1 86 ? -27.009 -0.406 38.626 1.00 84.50 86 LEU A CA 1
ATOM 700 C C . LEU A 1 86 ? -26.856 -1.566 37.626 1.00 84.50 86 LEU A C 1
ATOM 702 O O . LEU A 1 86 ? -26.045 -1.487 36.705 1.00 84.50 86 LEU A O 1
ATOM 706 N N . GLU A 1 87 ? -27.644 -2.631 37.775 1.00 85.38 87 GLU A N 1
ATOM 707 C CA . GLU A 1 87 ? -27.667 -3.769 36.849 1.00 85.38 87 GLU A CA 1
ATOM 708 C C . GLU A 1 87 ? -28.136 -3.354 35.450 1.00 85.38 87 GLU A C 1
ATOM 710 O O . GLU A 1 87 ? -27.525 -3.729 34.443 1.00 85.38 87 GLU A O 1
ATOM 715 N N . GLU A 1 88 ? -29.156 -2.498 35.372 1.00 89.38 88 GLU A N 1
ATOM 716 C CA . GLU A 1 88 ? -29.619 -1.947 34.101 1.00 89.38 88 GLU A CA 1
ATOM 717 C C . GLU A 1 88 ? -28.547 -1.064 33.436 1.00 89.38 88 GLU A C 1
ATOM 719 O O . GLU A 1 88 ? -28.299 -1.182 32.231 1.00 89.38 88 GLU A O 1
ATOM 724 N N . LEU A 1 89 ? -27.849 -0.229 34.215 1.00 87.12 89 LEU A N 1
ATOM 725 C CA . LEU A 1 89 ? -26.708 0.577 33.757 1.00 87.12 89 LEU A CA 1
ATOM 726 C C . LEU A 1 89 ? -25.568 -0.292 33.207 1.00 87.12 89 LEU A C 1
ATOM 728 O O . LEU A 1 89 ? -25.043 0.001 32.129 1.00 87.12 89 LEU A O 1
ATOM 732 N N . ILE A 1 90 ? -25.221 -1.385 33.894 1.00 86.94 90 ILE A N 1
ATOM 733 C CA . ILE A 1 90 ? -24.222 -2.359 33.425 1.00 86.94 90 ILE A CA 1
ATOM 734 C C . ILE A 1 90 ? -24.668 -2.979 32.096 1.00 86.94 90 ILE A C 1
ATOM 736 O O . ILE A 1 90 ? -23.881 -3.056 31.149 1.00 86.94 90 ILE A O 1
ATOM 740 N N . GLY A 1 91 ? -25.943 -3.362 31.985 1.00 87.94 91 GLY A N 1
ATOM 741 C CA . GLY A 1 91 ? -26.522 -3.879 30.746 1.00 87.94 91 GLY A CA 1
ATOM 742 C C . GLY A 1 91 ? -26.440 -2.878 29.587 1.00 87.94 91 GLY A C 1
ATOM 743 O O . GLY A 1 91 ? -26.063 -3.244 28.470 1.00 87.94 91 GLY A O 1
ATOM 744 N N . ARG A 1 92 ? -26.728 -1.595 29.843 1.00 89.25 92 ARG A N 1
ATOM 745 C CA . ARG A 1 92 ? -26.600 -0.513 28.849 1.00 89.25 92 ARG A CA 1
ATOM 746 C C . ARG A 1 92 ? -25.146 -0.299 28.420 1.00 89.25 92 ARG A C 1
ATOM 748 O O . ARG A 1 92 ? -24.885 -0.175 27.222 1.00 89.25 92 ARG A O 1
ATOM 755 N N . LEU A 1 93 ? -24.198 -0.321 29.359 1.00 86.94 93 LEU A N 1
ATOM 756 C CA . LEU A 1 93 ? -22.766 -0.200 29.068 1.00 86.94 93 LEU A CA 1
ATOM 757 C C . LEU A 1 93 ? -22.260 -1.363 28.203 1.00 86.94 93 LEU A C 1
ATOM 759 O O . LEU A 1 93 ? -21.493 -1.150 27.263 1.00 86.94 93 LEU A O 1
ATOM 763 N N . ARG A 1 94 ? -22.726 -2.586 28.477 1.00 87.25 94 ARG A N 1
ATOM 764 C CA . ARG A 1 94 ? -22.359 -3.787 27.715 1.00 87.25 94 ARG A CA 1
ATOM 765 C C . ARG A 1 94 ? -22.838 -3.716 26.264 1.00 87.25 94 ARG A C 1
ATOM 767 O O . ARG A 1 94 ? -22.048 -3.950 25.355 1.00 87.25 94 ARG A O 1
ATOM 774 N N . ARG A 1 95 ? -24.079 -3.272 26.033 1.00 89.38 95 ARG A N 1
ATOM 775 C CA . ARG A 1 95 ? -24.593 -3.012 24.672 1.00 89.38 95 ARG A CA 1
ATOM 776 C C . ARG A 1 95 ? -23.807 -1.905 23.963 1.00 89.38 95 ARG A C 1
ATOM 778 O O . ARG A 1 95 ? -23.507 -2.018 22.777 1.00 89.38 95 ARG A O 1
ATOM 785 N N . LEU A 1 96 ? -23.433 -0.840 24.678 1.00 88.25 96 LEU A N 1
ATOM 786 C CA . LEU A 1 96 ? -22.612 0.234 24.113 1.00 88.25 96 LEU A CA 1
ATOM 787 C C . LEU A 1 96 ? -21.226 -0.278 23.686 1.00 88.25 96 LEU A C 1
ATOM 789 O O . LEU A 1 96 ? -20.777 0.043 22.588 1.00 88.25 96 LEU A O 1
ATOM 793 N N . LYS A 1 97 ? -20.577 -1.113 24.508 1.00 88.44 97 LYS A N 1
ATOM 794 C CA . LYS A 1 97 ? -19.300 -1.776 24.187 1.00 88.44 97 LYS A CA 1
ATOM 795 C C . LYS A 1 97 ? -19.388 -2.564 22.884 1.00 88.44 97 LYS A C 1
ATOM 797 O O . LYS A 1 97 ? -18.520 -2.423 22.029 1.00 88.44 97 LYS A O 1
ATOM 802 N N . GLU A 1 98 ? -20.429 -3.379 22.735 1.00 88.94 98 GLU A N 1
ATOM 803 C CA . GLU A 1 98 ? -20.652 -4.200 21.541 1.00 88.94 98 GLU A CA 1
ATOM 804 C C . GLU A 1 98 ? -20.837 -3.330 20.292 1.00 88.94 98 GLU A C 1
ATOM 806 O O . GLU A 1 98 ? -20.174 -3.555 19.277 1.00 88.94 98 GLU A O 1
ATOM 811 N N . ASN A 1 99 ? -21.645 -2.270 20.390 1.00 90.62 99 ASN A N 1
ATOM 812 C CA . ASN A 1 99 ? -21.856 -1.318 19.298 1.00 90.62 99 ASN A CA 1
ATOM 813 C C . ASN A 1 99 ? -20.555 -0.614 18.879 1.00 90.62 99 ASN A C 1
ATOM 815 O O . ASN A 1 99 ? -20.239 -0.538 17.690 1.00 90.62 99 ASN A O 1
ATOM 819 N N . VAL A 1 100 ? -19.768 -0.128 19.844 1.00 88.69 100 VAL A N 1
ATOM 820 C CA . VAL A 1 100 ? -18.466 0.504 19.574 1.00 88.69 100 VAL A CA 1
ATOM 821 C C . VAL A 1 100 ? -17.479 -0.517 18.993 1.00 88.69 100 VAL A C 1
ATOM 823 O O . VAL A 1 100 ? -16.737 -0.193 18.066 1.00 88.69 100 VAL A O 1
ATOM 826 N N . GLY A 1 101 ? -17.506 -1.762 19.474 1.00 88.81 101 GLY A N 1
ATOM 827 C CA . GLY A 1 101 ? -16.666 -2.854 18.978 1.00 88.81 101 GLY A CA 1
ATOM 828 C C . GLY A 1 101 ? -16.960 -3.190 17.519 1.00 88.81 10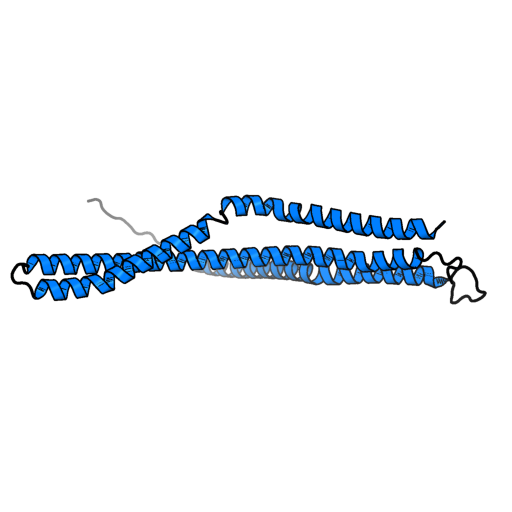1 GLY A C 1
ATOM 829 O O . GLY A 1 101 ? -16.040 -3.346 16.715 1.00 88.81 101 GLY A O 1
ATOM 830 N N . PHE A 1 102 ? -18.239 -3.205 17.139 1.00 90.38 102 PHE A N 1
ATOM 831 C CA . PHE A 1 102 ? -18.652 -3.387 15.751 1.00 90.38 102 PHE A CA 1
ATOM 832 C C . PHE A 1 102 ? -18.147 -2.256 14.846 1.00 90.38 102 PHE A C 1
ATOM 834 O O . PHE A 1 102 ? -17.609 -2.513 13.765 1.00 90.38 102 PHE A O 1
ATOM 841 N N . ILE A 1 103 ? -18.265 -1.001 15.293 1.00 87.31 103 ILE A N 1
ATOM 842 C CA . ILE A 1 103 ? -17.741 0.156 14.554 1.00 87.31 103 ILE A CA 1
ATOM 843 C C . ILE A 1 103 ? -16.219 0.040 14.402 1.00 87.31 103 ILE A C 1
ATOM 845 O O . ILE A 1 103 ? -15.704 0.276 13.310 1.00 87.31 103 ILE A O 1
ATOM 849 N N . ALA A 1 104 ? -15.506 -0.392 15.445 1.00 87.12 104 ALA A N 1
ATOM 850 C CA . ALA A 1 104 ? -14.058 -0.572 15.394 1.00 87.12 104 ALA A CA 1
ATOM 851 C C . ALA A 1 104 ? -13.638 -1.626 14.376 1.00 87.12 104 ALA A C 1
ATOM 853 O O . ALA A 1 104 ? -12.790 -1.344 13.532 1.00 87.12 104 ALA A O 1
ATOM 854 N N . ASN A 1 105 ? -14.293 -2.787 14.368 1.00 87.19 105 ASN A N 1
ATOM 855 C CA . ASN A 1 105 ? -14.026 -3.823 13.372 1.00 87.19 105 ASN A CA 1
ATOM 856 C C . ASN A 1 105 ? -14.257 -3.320 11.942 1.00 87.19 105 ASN A C 1
ATOM 858 O O . ASN A 1 105 ? -13.453 -3.598 11.051 1.00 87.19 105 ASN A O 1
ATOM 862 N N . ARG A 1 106 ? -15.315 -2.531 11.714 1.00 88.69 106 ARG A N 1
ATOM 863 C CA . ARG A 1 106 ? -15.575 -1.929 10.398 1.00 88.69 106 ARG A CA 1
ATOM 864 C C . ARG A 1 106 ? -14.507 -0.920 9.992 1.00 88.69 106 ARG A C 1
ATOM 866 O O . ARG A 1 106 ? -14.086 -0.933 8.840 1.00 88.69 106 ARG A O 1
ATOM 873 N N . VAL A 1 107 ? -14.061 -0.066 10.913 1.00 86.06 107 VAL A N 1
ATOM 874 C CA . VAL A 1 107 ? -12.973 0.891 10.655 1.00 86.06 107 VAL A CA 1
ATOM 875 C C . VAL A 1 107 ? -11.682 0.150 10.304 1.00 86.06 107 VAL A C 1
ATOM 877 O O . VAL A 1 107 ? -11.043 0.498 9.315 1.00 86.06 107 VAL A O 1
ATOM 880 N N . THR A 1 108 ? -11.340 -0.915 11.034 1.00 85.00 108 THR A N 1
ATOM 881 C CA . THR A 1 108 ? -10.170 -1.762 10.744 1.00 85.00 108 THR A CA 1
ATOM 882 C C . THR A 1 108 ? -10.260 -2.411 9.363 1.00 85.00 108 THR A C 1
ATOM 884 O O . THR A 1 108 ? -9.287 -2.401 8.614 1.00 85.00 108 THR A O 1
ATOM 887 N N . ALA A 1 109 ? -11.433 -2.927 8.983 1.00 86.56 109 ALA A N 1
ATOM 888 C CA . ALA A 1 109 ? -11.642 -3.513 7.659 1.00 86.56 109 ALA A CA 1
ATOM 889 C C . ALA A 1 109 ? -11.480 -2.479 6.531 1.00 86.56 109 ALA A C 1
ATOM 891 O O . ALA A 1 109 ? -10.868 -2.769 5.505 1.00 86.56 109 ALA A O 1
ATOM 892 N N . ILE A 1 110 ? -11.991 -1.257 6.728 1.00 85.62 110 ILE A N 1
ATOM 893 C CA . ILE A 1 110 ? -11.804 -0.150 5.779 1.00 85.62 110 ILE A CA 1
ATOM 894 C C . ILE A 1 110 ? -10.321 0.208 5.669 1.00 85.62 110 ILE A C 1
ATOM 896 O O . ILE A 1 110 ? -9.827 0.395 4.561 1.00 85.62 110 ILE A O 1
ATOM 900 N N . GLN A 1 111 ? -9.609 0.265 6.794 1.00 82.00 111 GLN A N 1
ATOM 901 C CA . GLN A 1 111 ? -8.187 0.592 6.818 1.00 82.00 111 GLN A CA 1
ATOM 902 C C . GLN A 1 111 ? -7.350 -0.447 6.064 1.00 82.00 111 GLN A C 1
ATOM 904 O O . GLN A 1 111 ? -6.600 -0.076 5.168 1.00 82.00 111 GLN A O 1
ATOM 909 N N . ALA A 1 112 ? -7.583 -1.739 6.308 1.00 84.00 112 ALA A N 1
ATOM 910 C CA . ALA A 1 112 ? -6.946 -2.809 5.542 1.00 84.00 112 ALA A CA 1
ATOM 911 C C . ALA A 1 112 ? -7.267 -2.724 4.035 1.00 84.00 112 ALA A C 1
ATOM 913 O O . ALA A 1 112 ? -6.403 -2.957 3.188 1.00 84.00 112 ALA A O 1
ATOM 914 N N . GLY A 1 113 ? -8.500 -2.342 3.683 1.00 82.00 113 GLY A N 1
ATOM 915 C CA . GLY A 1 113 ? -8.893 -2.086 2.298 1.00 82.00 113 GLY A CA 1
ATOM 916 C C . GLY A 1 113 ? -8.106 -0.935 1.663 1.00 82.00 113 GLY A C 1
ATOM 917 O O . GLY A 1 113 ? -7.618 -1.075 0.541 1.00 82.00 113 GLY A O 1
ATOM 918 N N . LEU A 1 114 ? -7.931 0.175 2.382 1.00 81.69 114 LEU A N 1
ATOM 919 C CA . LEU A 1 114 ? -7.143 1.322 1.926 1.00 81.69 114 LEU A CA 1
ATOM 920 C C . LEU A 1 114 ? -5.665 0.975 1.760 1.00 81.69 114 LEU A C 1
ATOM 922 O O . LEU A 1 114 ? -5.083 1.336 0.738 1.00 81.69 114 LEU A O 1
ATOM 926 N N . ASP A 1 115 ? -5.090 0.228 2.700 1.00 78.56 115 ASP A N 1
ATOM 927 C CA . ASP A 1 115 ? -3.699 -0.219 2.627 1.00 78.56 115 ASP A CA 1
ATOM 928 C C . ASP A 1 115 ? -3.479 -1.128 1.413 1.00 78.56 115 ASP A C 1
ATOM 930 O O . ASP A 1 115 ? -2.542 -0.922 0.639 1.00 78.56 115 ASP A O 1
ATOM 934 N N . SER A 1 116 ? -4.393 -2.079 1.177 1.00 80.50 116 SER A N 1
ATOM 935 C CA . SER A 1 116 ? -4.341 -2.958 -0.000 1.00 80.50 116 SER A CA 1
ATOM 936 C C . SER A 1 116 ? -4.437 -2.169 -1.310 1.00 80.50 116 SER A C 1
ATOM 938 O O . SER A 1 116 ? -3.677 -2.404 -2.250 1.00 80.50 116 SER A O 1
ATOM 940 N N . TRP A 1 117 ? -5.319 -1.168 -1.358 1.00 80.12 117 TRP A N 1
ATOM 941 C CA . TRP A 1 117 ? -5.472 -0.305 -2.520 1.00 80.12 117 TRP A CA 1
ATOM 942 C C . TRP A 1 117 ? -4.237 0.568 -2.738 1.00 80.12 117 TRP A C 1
ATOM 944 O O . TRP A 1 117 ? -3.784 0.721 -3.871 1.00 80.12 117 TRP A O 1
ATOM 954 N N . GLN A 1 118 ? -3.648 1.112 -1.674 1.00 76.69 118 GLN A N 1
ATOM 955 C CA . GLN A 1 118 ? -2.406 1.871 -1.758 1.00 76.69 118 GLN A CA 1
ATOM 956 C C . GLN A 1 118 ? -1.247 0.999 -2.256 1.00 76.69 118 GLN A C 1
ATOM 958 O O . GLN A 1 118 ? -0.491 1.444 -3.123 1.00 76.69 118 GLN A O 1
ATOM 963 N N . ALA A 1 119 ? -1.122 -0.228 -1.749 1.00 76.81 119 ALA A N 1
ATOM 964 C CA . ALA A 1 119 ? -0.102 -1.179 -2.178 1.00 76.81 119 ALA A CA 1
ATOM 965 C C . ALA A 1 119 ? -0.229 -1.506 -3.673 1.00 76.81 119 ALA A C 1
ATOM 967 O O . ALA A 1 119 ? 0.764 -1.438 -4.397 1.00 76.81 119 ALA A O 1
ATOM 968 N N . GLU A 1 120 ? -1.449 -1.753 -4.161 1.00 80.62 120 GLU A N 1
ATOM 969 C CA . GLU A 1 120 ? -1.720 -1.995 -5.585 1.00 80.62 120 GLU A CA 1
ATOM 970 C C . GLU A 1 120 ? -1.241 -0.826 -6.458 1.00 80.62 120 GLU A C 1
ATOM 972 O O . GLU A 1 120 ? -0.639 -1.011 -7.516 1.00 80.62 120 GLU A O 1
ATOM 977 N N . GLN A 1 121 ? -1.456 0.407 -6.002 1.00 76.25 121 GLN A N 1
ATOM 978 C CA . GLN A 1 121 ? -1.036 1.585 -6.756 1.00 76.25 121 GLN A CA 1
ATOM 979 C C . GLN A 1 121 ? 0.474 1.764 -6.737 1.00 76.25 121 GLN A C 1
ATOM 981 O O . GLN A 1 121 ? 1.046 2.042 -7.786 1.00 76.25 121 GLN A O 1
ATOM 986 N N . ILE A 1 122 ? 1.132 1.575 -5.591 1.00 77.19 122 ILE A N 1
ATOM 987 C CA . ILE A 1 122 ? 2.600 1.598 -5.506 1.00 77.19 122 ILE A CA 1
ATOM 988 C C . ILE A 1 122 ? 3.192 0.552 -6.447 1.00 77.19 122 ILE A C 1
ATOM 990 O O . ILE A 1 122 ? 4.070 0.882 -7.241 1.00 77.19 122 ILE A O 1
ATOM 994 N N . ASN A 1 123 ? 2.658 -0.669 -6.424 1.00 81.31 123 ASN A N 1
ATOM 995 C CA . ASN A 1 123 ? 3.085 -1.745 -7.306 1.00 81.31 123 ASN A CA 1
ATOM 996 C C . ASN A 1 123 ? 2.918 -1.358 -8.786 1.00 81.31 123 ASN A C 1
ATOM 998 O O . ASN A 1 123 ? 3.835 -1.515 -9.591 1.00 81.31 123 ASN A O 1
ATOM 1002 N N . ARG A 1 124 ? 1.789 -0.730 -9.140 1.00 77.75 124 ARG A N 1
ATOM 1003 C CA . ARG A 1 124 ? 1.556 -0.206 -10.492 1.00 77.75 124 ARG A CA 1
ATOM 1004 C C . ARG A 1 124 ? 2.540 0.900 -10.883 1.00 77.75 124 ARG A C 1
ATOM 1006 O O . ARG A 1 124 ? 2.932 0.958 -12.044 1.00 77.75 124 ARG A O 1
ATOM 1013 N N . LYS A 1 125 ? 2.951 1.777 -9.960 1.00 76.06 125 LYS A N 1
ATOM 1014 C CA . LYS A 1 125 ? 3.980 2.798 -10.241 1.00 76.06 125 LYS A CA 1
ATOM 1015 C C . LYS A 1 125 ? 5.357 2.170 -10.430 1.00 76.06 125 LYS A C 1
ATOM 1017 O O . LYS A 1 125 ? 6.039 2.510 -11.392 1.00 76.06 125 LYS A O 1
ATOM 1022 N N . LEU A 1 126 ? 5.735 1.241 -9.553 1.00 80.75 126 LEU A N 1
ATOM 1023 C CA . LEU A 1 126 ? 6.993 0.499 -9.648 1.00 80.75 126 LEU A CA 1
ATOM 1024 C C . LEU A 1 126 ? 7.100 -0.236 -10.983 1.00 80.75 126 LEU A C 1
ATOM 1026 O O . LEU A 1 126 ? 8.138 -0.160 -11.626 1.00 80.75 126 LEU A O 1
ATOM 1030 N N . TYR A 1 127 ? 6.007 -0.836 -11.457 1.00 80.62 127 TYR A N 1
ATOM 1031 C CA . TYR A 1 127 ? 5.953 -1.465 -12.775 1.00 80.62 127 TYR A CA 1
ATOM 1032 C C . TYR A 1 127 ? 6.364 -0.517 -13.916 1.00 80.62 127 TYR A C 1
ATOM 1034 O O . TYR A 1 127 ? 7.164 -0.898 -14.770 1.00 80.62 127 TYR A O 1
ATOM 1042 N N . TYR A 1 128 ? 5.874 0.730 -13.924 1.00 77.06 128 TYR A N 1
ATOM 1043 C CA . TYR A 1 128 ? 6.270 1.712 -14.944 1.00 77.06 128 TYR A CA 1
ATOM 1044 C C . TYR A 1 128 ? 7.721 2.185 -14.789 1.00 77.06 128 TYR A C 1
ATOM 1046 O O . TYR A 1 128 ? 8.393 2.407 -15.793 1.00 77.06 128 TYR A O 1
ATOM 1054 N N . LEU A 1 129 ? 8.223 2.312 -13.559 1.00 79.00 129 LEU A N 1
ATOM 1055 C CA . LEU A 1 129 ? 9.629 2.656 -13.318 1.00 79.00 129 LEU A CA 1
ATOM 1056 C C . LEU A 1 129 ? 10.571 1.536 -13.781 1.00 79.00 129 LEU A C 1
ATOM 1058 O O . LEU A 1 129 ? 11.573 1.800 -14.442 1.00 79.00 129 LEU A O 1
ATOM 1062 N N . SER A 1 130 ? 10.228 0.277 -13.501 1.00 82.31 130 SER A N 1
ATOM 1063 C CA . SER A 1 130 ? 10.969 -0.883 -14.001 1.00 82.31 130 SER A CA 1
ATOM 1064 C C . SER A 1 130 ? 10.952 -0.948 -15.528 1.00 82.31 130 SER A C 1
ATOM 1066 O O . SER A 1 130 ? 11.990 -1.194 -16.133 1.00 82.31 130 SER A O 1
ATOM 1068 N N . PHE A 1 131 ? 9.805 -0.677 -16.160 1.00 80.31 131 PHE A N 1
ATOM 1069 C CA . PHE A 1 131 ? 9.697 -0.596 -17.620 1.00 80.31 131 PHE A CA 1
ATOM 1070 C C . PHE A 1 131 ? 10.659 0.434 -18.216 1.00 80.31 131 PHE A C 1
ATOM 1072 O O . PHE A 1 131 ? 11.378 0.139 -19.169 1.00 80.31 131 PHE A O 1
ATOM 1079 N N . LEU A 1 132 ? 10.695 1.626 -17.620 1.00 79.06 132 LEU A N 1
ATOM 1080 C CA . LEU A 1 132 ? 11.564 2.709 -18.055 1.00 79.06 132 LEU A CA 1
ATOM 1081 C C . LEU A 1 132 ? 13.049 2.308 -17.963 1.00 79.06 132 LEU A C 1
ATOM 1083 O O . LEU A 1 132 ? 13.796 2.495 -18.919 1.00 79.06 132 LEU A O 1
ATOM 1087 N N . SER A 1 133 ? 13.453 1.666 -16.863 1.00 81.81 133 SER A N 1
ATOM 1088 C CA . SER A 1 133 ? 14.820 1.156 -16.670 1.00 81.81 133 SER A CA 1
ATOM 1089 C C . SER A 1 133 ? 15.231 0.115 -17.723 1.00 81.81 133 SER A C 1
ATOM 1091 O O . SER A 1 133 ? 16.321 0.198 -18.290 1.00 81.81 133 SER A O 1
ATOM 1093 N N . ILE A 1 134 ? 14.342 -0.829 -18.059 1.00 83.50 134 ILE A N 1
ATOM 1094 C CA . ILE A 1 134 ? 14.627 -1.876 -19.056 1.00 83.50 134 ILE A CA 1
ATOM 1095 C C . ILE A 1 134 ? 14.848 -1.282 -20.456 1.00 83.50 134 ILE A C 1
ATOM 1097 O O . ILE A 1 134 ? 15.681 -1.792 -21.200 1.00 83.50 134 ILE A O 1
ATOM 1101 N N . ILE A 1 135 ? 14.137 -0.209 -20.821 1.00 80.19 135 ILE A N 1
ATOM 1102 C CA . ILE A 1 135 ? 14.342 0.489 -22.103 1.00 80.19 135 ILE A CA 1
ATOM 1103 C C . ILE A 1 135 ? 15.677 1.236 -22.125 1.00 80.19 135 ILE A C 1
ATOM 1105 O O . ILE A 1 135 ? 16.327 1.296 -23.168 1.00 80.19 135 ILE A O 1
ATOM 1109 N N . PHE A 1 136 ? 16.100 1.792 -20.991 1.00 76.19 136 PHE A N 1
ATOM 1110 C CA . PHE A 1 136 ? 17.345 2.550 -20.912 1.00 76.19 136 PHE A CA 1
ATOM 1111 C C . PHE A 1 136 ? 18.597 1.675 -20.890 1.00 76.19 136 PHE A C 1
ATOM 1113 O O . PHE A 1 136 ? 19.608 2.076 -21.452 1.00 76.19 136 PHE A O 1
ATOM 1120 N N . LEU A 1 137 ? 18.524 0.456 -20.353 1.00 82.12 137 LEU A N 1
ATOM 1121 C CA . LEU A 1 137 ? 19.644 -0.488 -20.342 1.00 82.12 137 LEU A CA 1
ATOM 1122 C C . LEU A 1 137 ? 20.318 -0.697 -21.729 1.00 82.12 137 LEU A C 1
ATOM 1124 O O . LEU A 1 137 ? 21.535 -0.533 -21.819 1.00 82.12 137 LEU A O 1
ATOM 1128 N N . PRO A 1 138 ? 19.602 -1.025 -22.827 1.00 76.94 138 PRO A N 1
ATOM 1129 C CA . PRO A 1 138 ? 20.218 -1.190 -24.146 1.00 76.94 138 PRO A CA 1
ATOM 1130 C C . PRO A 1 138 ? 20.720 0.128 -24.748 1.00 76.94 138 PRO A C 1
ATOM 1132 O O . PRO A 1 138 ? 21.734 0.125 -25.446 1.00 76.94 138 PRO A O 1
ATOM 1135 N N . LEU A 1 139 ? 20.048 1.250 -24.462 1.00 75.56 139 LEU A N 1
ATOM 1136 C CA . LEU A 1 139 ? 20.498 2.582 -24.875 1.00 75.56 139 LEU A CA 1
ATOM 1137 C C . LEU A 1 139 ? 21.844 2.926 -24.222 1.00 75.56 139 LEU A C 1
ATOM 1139 O O . LEU A 1 139 ? 22.745 3.363 -24.930 1.00 75.56 139 LEU A O 1
ATOM 1143 N N . SER A 1 140 ? 22.006 2.630 -22.927 1.00 74.06 140 SER A N 1
ATOM 1144 C CA . SER A 1 140 ? 23.267 2.792 -22.189 1.00 74.06 140 SER A CA 1
ATOM 1145 C C . SER A 1 140 ? 24.399 1.918 -22.741 1.00 74.06 140 SER A C 1
ATOM 1147 O O . SER A 1 140 ? 25.553 2.333 -22.779 1.00 74.06 140 SER A O 1
ATOM 1149 N N . ILE A 1 141 ? 24.098 0.705 -23.223 1.00 76.12 141 ILE A N 1
ATOM 1150 C CA . ILE A 1 141 ? 25.107 -0.150 -23.875 1.00 76.12 141 ILE A CA 1
ATOM 1151 C C . ILE A 1 141 ? 25.550 0.459 -25.211 1.00 76.12 141 ILE A C 1
ATOM 1153 O O . ILE A 1 141 ? 26.746 0.484 -25.501 1.00 76.12 141 ILE A O 1
ATOM 1157 N N . ILE A 1 142 ? 24.610 0.969 -26.018 1.00 74.00 142 ILE A N 1
ATOM 1158 C CA . ILE A 1 142 ? 24.930 1.657 -27.277 1.00 74.00 142 ILE A CA 1
ATOM 1159 C C . ILE A 1 142 ? 25.854 2.845 -26.988 1.00 74.00 142 ILE A C 1
ATOM 1161 O O . ILE A 1 142 ? 26.948 2.922 -27.547 1.00 74.00 142 ILE A O 1
ATOM 1165 N N . THR A 1 143 ? 25.444 3.756 -26.103 1.00 71.44 143 THR A N 1
ATOM 1166 C CA . THR A 1 143 ? 26.219 4.963 -25.780 1.00 71.44 143 THR A CA 1
ATOM 1167 C C . THR A 1 143 ? 27.574 4.632 -25.165 1.00 71.44 143 THR A C 1
ATOM 1169 O O . THR A 1 143 ? 28.560 5.268 -25.530 1.00 71.44 143 THR A O 1
ATOM 1172 N N . GLY A 1 144 ? 27.663 3.600 -24.322 1.00 73.94 144 GLY A N 1
ATOM 1173 C CA . GLY A 1 144 ? 28.923 3.119 -23.755 1.00 73.94 144 GLY A CA 1
ATOM 1174 C C . GLY A 1 144 ? 29.901 2.583 -24.808 1.00 73.94 144 GLY A C 1
ATOM 1175 O O . GLY A 1 144 ? 31.072 2.965 -24.811 1.00 73.94 144 GLY A O 1
ATOM 1176 N N . VAL A 1 145 ? 29.429 1.757 -25.750 1.00 71.19 145 VAL A N 1
ATOM 1177 C CA . VAL A 1 145 ? 30.269 1.168 -26.815 1.00 71.19 145 VAL A CA 1
ATOM 1178 C C . VAL A 1 145 ? 30.750 2.221 -27.815 1.00 71.19 145 VAL A C 1
ATOM 1180 O O . VAL A 1 145 ? 31.912 2.196 -28.211 1.00 71.19 145 VAL A O 1
ATOM 1183 N N . PHE A 1 146 ? 29.892 3.167 -28.209 1.00 67.00 146 PHE A N 1
ATOM 1184 C CA . PHE A 1 146 ? 30.298 4.286 -29.073 1.00 67.00 146 PHE A CA 1
ATOM 1185 C C . PHE A 1 146 ? 31.109 5.350 -28.326 1.00 67.00 146 PHE A C 1
ATOM 1187 O O . PHE A 1 146 ? 31.774 6.175 -28.954 1.00 67.00 146 PHE A O 1
ATOM 1194 N N . GLY A 1 147 ? 31.037 5.344 -26.994 1.00 63.84 147 GLY A N 1
ATOM 1195 C CA . GLY A 1 147 ? 31.589 6.386 -26.153 1.00 63.84 147 GLY A CA 1
ATOM 1196 C C . GLY A 1 147 ? 33.018 6.148 -25.667 1.00 63.84 147 GLY A C 1
ATOM 1197 O O . GLY A 1 147 ? 33.717 7.115 -25.342 1.00 63.84 147 GLY A O 1
ATOM 1198 N N . MET A 1 148 ? 33.484 4.896 -25.657 1.00 65.50 148 MET A N 1
ATOM 1199 C CA . MET A 1 148 ? 34.903 4.585 -25.492 1.00 65.50 148 MET A CA 1
ATOM 1200 C C . MET A 1 148 ? 35.658 5.201 -26.672 1.00 65.50 148 MET A C 1
ATOM 1202 O O . MET A 1 148 ? 35.470 4.810 -27.818 1.00 65.50 148 MET A O 1
ATOM 1206 N N . ASN A 1 149 ? 36.499 6.198 -26.401 1.00 60.53 149 ASN A N 1
ATOM 1207 C CA . ASN A 1 149 ? 37.339 6.874 -27.391 1.00 60.53 149 ASN A CA 1
ATOM 1208 C C . ASN A 1 149 ? 38.473 5.938 -27.854 1.00 60.53 149 ASN A C 1
ATOM 1210 O O . ASN A 1 149 ? 39.646 6.149 -27.555 1.00 60.53 149 ASN A O 1
ATOM 1214 N N . VAL A 1 150 ? 38.099 4.859 -28.536 1.00 54.22 150 VAL A N 1
ATOM 1215 C CA . VAL A 1 150 ? 38.991 3.977 -29.273 1.00 54.22 150 VAL A CA 1
ATOM 1216 C C . VAL A 1 150 ? 38.965 4.433 -30.727 1.00 54.22 150 VAL A C 1
ATOM 1218 O O . VAL A 1 150 ? 37.958 4.320 -31.425 1.00 54.22 150 VAL A O 1
ATOM 1221 N N . GLY A 1 151 ? 40.083 5.003 -31.178 1.00 51.72 151 GLY A N 1
ATOM 1222 C CA . GLY A 1 151 ? 40.366 5.307 -32.581 1.00 51.72 151 GLY A CA 1
ATOM 1223 C C . GLY A 1 151 ? 40.488 4.029 -33.409 1.00 51.72 151 GLY A C 1
ATOM 1224 O O . GLY A 1 151 ? 41.572 3.658 -33.840 1.00 51.72 151 GLY A O 1
ATOM 1225 N N . GLY A 1 152 ? 39.369 3.338 -33.589 1.00 52.53 152 GLY A N 1
ATOM 1226 C CA . GLY A 1 152 ? 39.308 2.028 -34.210 1.00 52.53 152 GLY A CA 1
ATOM 1227 C C . GLY A 1 152 ? 37.982 1.375 -33.880 1.00 52.53 152 GLY A C 1
ATOM 1228 O O . GLY A 1 152 ? 37.903 0.483 -33.042 1.00 52.53 152 GLY A O 1
ATOM 1229 N N . VAL A 1 153 ? 36.924 1.806 -34.563 1.00 53.72 153 VAL A N 1
ATOM 1230 C CA . VAL A 1 153 ? 35.775 0.928 -34.746 1.00 53.72 153 VAL A CA 1
ATOM 1231 C C . VAL A 1 153 ? 36.349 -0.326 -35.433 1.00 53.72 153 VAL A C 1
ATOM 1233 O O . VAL A 1 153 ? 36.913 -0.176 -36.517 1.00 53.72 153 VAL A O 1
ATOM 1236 N N . PRO A 1 154 ? 36.232 -1.556 -34.896 1.00 49.03 154 PRO A N 1
ATOM 1237 C CA . PRO A 1 154 ? 36.747 -2.759 -35.573 1.00 49.03 154 PRO A CA 1
ATOM 1238 C C . PRO A 1 154 ? 36.076 -3.023 -36.943 1.00 49.03 154 PRO A C 1
ATOM 1240 O O . PRO A 1 154 ? 36.394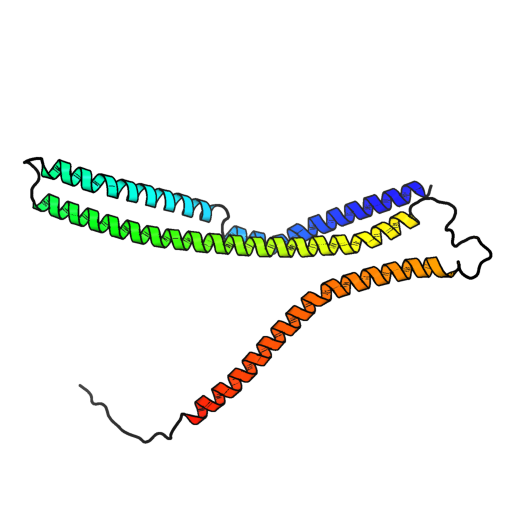 -3.990 -37.623 1.00 49.03 154 PRO A O 1
ATOM 1243 N N . TRP A 1 155 ? 35.157 -2.142 -37.359 1.00 50.91 155 TRP A N 1
ATOM 1244 C CA . TRP A 1 155 ? 34.449 -2.119 -38.635 1.00 50.91 155 TRP A CA 1
ATOM 1245 C C . TRP A 1 155 ? 35.121 -1.260 -39.723 1.00 50.91 155 TRP A C 1
ATOM 1247 O O . TRP A 1 155 ? 34.681 -1.320 -40.868 1.00 50.91 155 TRP A O 1
ATOM 1257 N N . THR A 1 156 ? 36.142 -0.446 -39.413 1.00 49.06 156 THR A N 1
ATOM 1258 C CA . THR A 1 156 ? 36.751 0.474 -40.404 1.00 49.06 156 THR A CA 1
ATOM 1259 C C . THR A 1 156 ? 38.054 -0.029 -41.020 1.00 49.06 156 THR A C 1
ATOM 1261 O O . THR A 1 156 ? 38.528 0.558 -41.988 1.00 49.06 156 THR A O 1
ATOM 1264 N N . GLY A 1 157 ? 38.620 -1.126 -40.518 1.00 58.44 157 GLY A N 1
ATOM 1265 C CA . GLY A 1 157 ? 39.800 -1.744 -41.110 1.00 58.44 157 GLY A CA 1
ATOM 1266 C C . GLY A 1 157 ? 39.800 -3.242 -40.872 1.00 58.44 157 GLY A C 1
ATOM 1267 O O . GLY A 1 157 ? 40.102 -3.661 -39.767 1.00 58.44 157 GLY A O 1
ATOM 1268 N N . GLN A 1 158 ? 39.409 -4.023 -41.883 1.00 48.34 158 GLN A N 1
ATOM 1269 C CA . GLN A 1 158 ? 40.113 -5.238 -42.307 1.00 48.34 158 GLN A CA 1
ATOM 1270 C C . GLN A 1 158 ? 39.420 -5.858 -43.534 1.00 48.34 158 GLN A C 1
ATOM 1272 O O . GLN A 1 158 ? 38.210 -5.770 -43.722 1.00 48.34 158 GLN A O 1
ATOM 1277 N N . ARG A 1 159 ? 40.241 -6.497 -44.363 1.00 50.91 159 ARG A N 1
ATOM 1278 C CA . ARG A 1 159 ? 40.012 -7.118 -45.677 1.00 50.91 159 ARG A CA 1
ATOM 1279 C C . ARG A 1 159 ? 38.967 -8.255 -45.754 1.00 50.91 159 ARG A C 1
ATOM 1281 O O . ARG A 1 159 ? 38.896 -8.897 -46.797 1.00 50.91 159 ARG A O 1
ATOM 1288 N N . ASP A 1 160 ? 38.138 -8.486 -44.734 1.00 54.41 160 ASP A N 1
ATOM 1289 C CA . ASP A 1 160 ? 37.251 -9.657 -44.652 1.00 54.41 160 ASP A CA 1
ATOM 1290 C C . ASP A 1 160 ? 35.758 -9.319 -44.878 1.00 54.41 160 ASP A C 1
ATOM 1292 O O . ASP A 1 160 ? 35.179 -8.513 -44.142 1.00 54.41 160 ASP A O 1
ATOM 1296 N N . PRO A 1 161 ? 35.060 -9.966 -45.837 1.00 56.69 161 PRO A N 1
ATOM 1297 C CA . PRO A 1 161 ? 33.650 -9.687 -46.150 1.00 56.69 161 PRO A CA 1
ATOM 1298 C C . PRO A 1 161 ? 32.667 -10.078 -45.028 1.00 56.69 161 PRO A C 1
ATOM 1300 O O . PRO A 1 161 ? 31.520 -9.628 -45.033 1.00 56.69 161 PRO A O 1
ATOM 1303 N N . ALA A 1 162 ? 33.104 -10.870 -44.042 1.00 56.91 162 ALA A N 1
ATOM 1304 C CA . ALA A 1 162 ? 32.308 -11.258 -42.876 1.00 56.91 162 ALA A CA 1
ATOM 1305 C C . ALA A 1 162 ? 32.178 -10.130 -41.827 1.00 56.91 162 ALA A C 1
ATOM 1307 O O . ALA A 1 162 ? 31.159 -10.040 -41.140 1.00 56.91 162 ALA A O 1
ATOM 1308 N N . LEU A 1 163 ? 33.157 -9.216 -41.758 1.00 53.34 163 LEU A N 1
ATOM 1309 C CA . LEU A 1 163 ? 33.203 -8.065 -40.844 1.00 53.34 163 LEU A CA 1
ATOM 1310 C C . LEU A 1 163 ? 32.750 -6.751 -41.512 1.00 53.34 163 LEU A C 1
ATOM 1312 O O . LEU A 1 163 ? 33.096 -5.667 -41.060 1.00 53.34 163 LEU A O 1
ATOM 1316 N N . LYS A 1 164 ? 31.859 -6.799 -42.512 1.00 56.31 164 LYS A N 1
ATOM 1317 C CA . LYS A 1 164 ? 31.132 -5.599 -42.995 1.00 56.31 164 LYS A CA 1
ATOM 1318 C C . LYS A 1 164 ? 29.773 -5.362 -42.310 1.00 56.31 164 LYS A C 1
ATOM 1320 O O . LYS A 1 164 ? 29.268 -4.245 -42.295 1.00 56.31 164 LYS A O 1
ATOM 1325 N N . ASN A 1 165 ? 29.173 -6.407 -41.730 1.00 63.09 165 ASN A N 1
ATOM 1326 C CA . ASN A 1 165 ? 27.756 -6.435 -41.332 1.00 63.09 165 ASN A CA 1
ATOM 1327 C C . ASN A 1 165 ? 27.428 -6.245 -39.845 1.00 63.09 165 ASN A C 1
ATOM 1329 O O . ASN A 1 165 ? 26.262 -6.289 -39.483 1.00 63.09 165 ASN A O 1
ATOM 1333 N N . GLY A 1 166 ? 28.380 -6.082 -38.950 1.00 67.44 166 GLY A N 1
ATOM 1334 C CA . GLY A 1 166 ? 28.153 -6.130 -37.505 1.00 67.44 166 GLY A CA 1
ATOM 1335 C C . GLY A 1 166 ? 27.989 -4.793 -36.811 1.00 67.44 166 GLY A C 1
ATOM 1336 O O . GLY A 1 166 ? 27.389 -4.800 -35.749 1.00 67.44 166 GLY A O 1
ATOM 1337 N N . PHE A 1 167 ? 28.295 -3.654 -37.443 1.00 69.50 167 PHE A N 1
ATOM 1338 C CA . PHE A 1 167 ? 27.594 -2.418 -37.066 1.00 69.50 167 PHE A CA 1
ATOM 1339 C C . PHE A 1 167 ? 26.080 -2.613 -37.254 1.00 69.50 167 PHE A C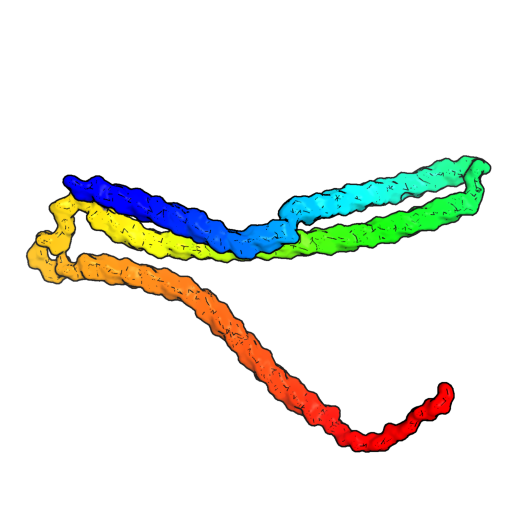 1
ATOM 1341 O O . PHE A 1 167 ? 25.288 -2.374 -36.343 1.00 69.50 167 PHE A O 1
ATOM 1348 N N . ARG A 1 168 ? 25.682 -3.167 -38.413 1.00 73.44 168 ARG A N 1
ATOM 1349 C CA . ARG A 1 168 ? 24.286 -3.526 -38.686 1.00 73.44 168 ARG A CA 1
ATOM 1350 C C . ARG A 1 168 ? 23.789 -4.598 -37.718 1.00 73.44 168 ARG A C 1
ATOM 1352 O O . ARG A 1 168 ? 22.682 -4.456 -37.232 1.00 73.44 168 ARG A O 1
ATOM 1359 N N . ASN A 1 169 ? 24.582 -5.620 -37.395 1.00 74.19 169 ASN A N 1
ATOM 1360 C CA . ASN A 1 169 ? 24.182 -6.705 -36.493 1.00 74.19 169 ASN A CA 1
ATOM 1361 C C . ASN A 1 169 ? 24.007 -6.226 -35.041 1.00 74.19 169 ASN A C 1
ATOM 1363 O O . ASN A 1 169 ? 23.058 -6.643 -34.391 1.00 74.19 169 ASN A O 1
ATOM 1367 N N . VAL A 1 170 ? 24.846 -5.305 -34.547 1.00 75.31 170 VAL A N 1
ATOM 1368 C CA . VAL A 1 170 ? 24.687 -4.677 -33.220 1.00 75.31 170 VAL A CA 1
ATOM 1369 C C . VAL A 1 170 ? 23.439 -3.793 -33.181 1.00 75.31 170 VAL A C 1
ATOM 1371 O O . VAL A 1 170 ? 22.639 -3.909 -32.255 1.00 75.31 170 VAL A O 1
ATOM 1374 N N . MET A 1 171 ? 23.213 -2.977 -34.216 1.00 76.50 171 MET A N 1
ATOM 1375 C CA . MET A 1 171 ? 21.973 -2.200 -34.344 1.00 76.50 171 MET A CA 1
ATOM 1376 C C . MET A 1 171 ? 20.735 -3.105 -34.409 1.00 76.50 171 MET A C 1
ATOM 1378 O O . MET A 1 171 ? 19.735 -2.831 -33.749 1.00 76.50 171 MET A O 1
ATOM 1382 N N . LEU A 1 172 ? 20.805 -4.209 -35.157 1.00 82.62 172 LEU A N 1
ATOM 1383 C CA . LEU A 1 172 ? 19.710 -5.171 -35.301 1.00 82.62 172 LEU A CA 1
ATOM 1384 C C . LEU A 1 172 ? 19.448 -5.908 -33.980 1.00 82.62 172 LEU A C 1
ATOM 1386 O O . LEU A 1 172 ? 18.293 -6.030 -33.590 1.00 82.62 172 LEU A O 1
ATOM 1390 N N . LEU A 1 173 ? 20.488 -6.312 -33.241 1.00 83.12 173 LEU A N 1
ATOM 1391 C CA . LEU A 1 173 ? 20.354 -6.885 -31.897 1.00 83.12 173 LEU A CA 1
ATOM 1392 C C . LEU A 1 173 ? 19.708 -5.906 -30.917 1.00 83.12 173 LEU A C 1
ATOM 1394 O O . LEU A 1 173 ? 18.846 -6.311 -30.140 1.00 83.12 173 LEU A O 1
ATOM 1398 N N . CYS A 1 174 ? 20.069 -4.625 -30.971 1.00 79.88 174 CYS A N 1
ATOM 1399 C CA . CYS A 1 174 ? 19.492 -3.631 -30.077 1.00 79.88 174 CYS A CA 1
ATOM 1400 C C . CYS A 1 174 ? 18.006 -3.373 -30.377 1.00 79.88 174 CYS A C 1
ATOM 1402 O O . CYS A 1 174 ? 17.171 -3.386 -29.471 1.00 79.88 174 CYS A O 1
ATOM 1404 N N . VAL A 1 175 ? 17.650 -3.240 -31.661 1.00 84.75 175 VAL A N 1
ATOM 1405 C CA . VAL A 1 175 ? 16.249 -3.117 -32.096 1.00 84.75 175 VAL A CA 1
ATOM 1406 C C . VAL A 1 175 ? 15.454 -4.377 -31.749 1.00 84.75 175 VAL A C 1
ATOM 1408 O O . VAL A 1 175 ? 14.331 -4.271 -31.259 1.00 84.75 175 VAL A O 1
ATOM 1411 N N . MET A 1 176 ? 16.033 -5.565 -31.939 1.00 88.25 176 MET A N 1
ATOM 1412 C CA . MET A 1 176 ? 15.397 -6.830 -31.563 1.00 88.25 176 MET A CA 1
ATOM 1413 C C . MET A 1 176 ? 15.182 -6.933 -30.057 1.00 88.25 176 MET A C 1
ATOM 1415 O O . MET A 1 176 ? 14.108 -7.351 -29.641 1.00 88.25 176 MET A O 1
ATOM 1419 N N . MET A 1 177 ? 16.142 -6.509 -29.233 1.00 84.56 177 MET A N 1
ATOM 1420 C CA . MET A 1 177 ? 15.992 -6.510 -27.777 1.00 84.56 177 MET A CA 1
ATOM 1421 C C . MET A 1 177 ? 14.884 -5.549 -27.328 1.00 84.56 177 MET A C 1
ATOM 1423 O O . MET A 1 177 ? 14.025 -5.941 -26.541 1.00 84.56 177 MET A O 1
ATOM 1427 N N . LEU A 1 178 ? 14.838 -4.328 -27.877 1.00 84.06 178 LEU A N 1
ATOM 1428 C CA . LEU A 1 178 ? 13.758 -3.368 -27.612 1.00 84.06 178 LEU A CA 1
ATOM 1429 C C . LEU A 1 178 ? 12.392 -3.916 -28.037 1.00 84.06 178 LEU A C 1
ATOM 1431 O O . LEU A 1 178 ? 11.414 -3.801 -27.297 1.00 84.06 178 LEU A O 1
ATOM 1435 N N . PHE A 1 179 ? 12.322 -4.553 -29.205 1.00 88.00 179 PHE A N 1
ATOM 1436 C CA . PHE A 1 179 ? 11.096 -5.169 -29.701 1.00 88.00 179 PHE A CA 1
ATOM 1437 C C . PHE A 1 179 ? 10.640 -6.339 -28.818 1.00 88.00 179 PHE A C 1
ATOM 1439 O O . PHE A 1 179 ? 9.456 -6.446 -28.502 1.00 88.00 179 PHE A O 1
ATOM 1446 N N . LEU A 1 180 ? 11.569 -7.180 -28.359 1.00 86.56 180 LEU A N 1
ATOM 1447 C CA . LEU A 1 180 ? 11.293 -8.301 -27.457 1.00 86.56 180 LEU A CA 1
ATOM 1448 C C . LEU A 1 180 ? 10.804 -7.799 -26.089 1.00 86.56 180 LEU A C 1
ATOM 1450 O O . LEU A 1 180 ? 9.821 -8.318 -25.564 1.00 86.56 180 LEU A O 1
ATOM 1454 N N . VAL A 1 181 ? 11.406 -6.733 -25.552 1.00 83.75 181 VAL A N 1
ATOM 1455 C CA . VAL A 1 181 ? 10.944 -6.059 -24.324 1.00 83.75 181 VAL A CA 1
ATOM 1456 C C . VAL A 1 181 ? 9.527 -5.507 -24.496 1.00 83.75 181 VAL A C 1
ATOM 1458 O O . VAL A 1 181 ? 8.664 -5.758 -23.650 1.00 83.75 181 VAL A O 1
ATOM 1461 N N . LEU A 1 182 ? 9.257 -4.803 -25.601 1.00 83.75 182 LEU A N 1
ATOM 1462 C CA . LEU A 1 182 ? 7.925 -4.282 -25.914 1.00 83.75 182 LEU A CA 1
ATOM 1463 C C . LEU A 1 182 ? 6.894 -5.406 -26.045 1.00 83.75 182 LEU A C 1
ATOM 1465 O O . LEU A 1 182 ? 5.793 -5.276 -25.513 1.00 83.75 182 LEU A O 1
ATOM 1469 N N . LEU A 1 183 ? 7.242 -6.521 -26.692 1.00 85.12 183 LEU A N 1
ATOM 1470 C CA . LEU A 1 183 ? 6.376 -7.697 -26.797 1.00 85.12 183 LEU A CA 1
ATOM 1471 C C . LEU A 1 183 ? 6.110 -8.348 -25.436 1.00 85.12 183 LEU A C 1
ATOM 1473 O O . LEU A 1 183 ? 4.953 -8.631 -25.122 1.00 85.12 183 LEU A O 1
ATOM 1477 N N . CYS A 1 184 ? 7.142 -8.540 -24.611 1.00 83.25 184 CYS A N 1
ATOM 1478 C CA . CYS A 1 184 ? 7.012 -9.079 -23.255 1.00 83.25 184 CYS A CA 1
ATOM 1479 C C . CYS A 1 184 ? 6.077 -8.232 -22.384 1.00 83.25 184 CYS A C 1
ATOM 1481 O O . CYS A 1 184 ? 5.294 -8.787 -21.619 1.00 83.25 184 CYS A O 1
ATOM 1483 N N . PHE A 1 185 ? 6.114 -6.904 -22.517 1.00 78.56 185 PHE A N 1
ATOM 1484 C CA . PHE A 1 185 ? 5.209 -5.996 -21.803 1.00 78.56 185 PHE A CA 1
ATOM 1485 C C . PHE A 1 185 ? 3.811 -5.911 -22.431 1.00 78.56 185 PHE A C 1
ATOM 1487 O O . PHE A 1 185 ? 2.806 -5.814 -21.722 1.00 78.56 185 PHE A O 1
ATOM 1494 N N . ALA A 1 186 ? 3.716 -5.978 -23.759 1.00 81.38 186 ALA A N 1
ATOM 1495 C CA . ALA A 1 186 ? 2.443 -5.975 -24.466 1.00 81.38 186 ALA A CA 1
ATOM 1496 C C . ALA A 1 186 ? 1.643 -7.253 -24.184 1.00 81.38 186 ALA A C 1
ATOM 1498 O O . ALA A 1 186 ? 0.423 -7.187 -24.064 1.00 81.38 186 ALA A O 1
ATOM 1499 N N . PHE A 1 187 ? 2.304 -8.399 -24.019 1.00 81.94 187 PHE A N 1
ATOM 1500 C CA . PHE A 1 187 ? 1.667 -9.692 -23.773 1.00 81.94 187 PHE A CA 1
ATOM 1501 C C . PHE A 1 187 ? 0.693 -9.696 -22.573 1.00 81.94 187 PHE A C 1
ATOM 1503 O O . PHE A 1 187 ? -0.482 -10.010 -22.784 1.00 81.94 187 PHE A O 1
ATOM 1510 N N . PRO A 1 188 ? 1.074 -9.291 -21.343 1.00 79.06 188 PRO A N 1
ATOM 1511 C CA . PRO A 1 188 ? 0.150 -9.220 -20.210 1.00 79.06 188 PRO A CA 1
ATOM 1512 C C . PRO A 1 188 ? -0.945 -8.157 -20.395 1.00 79.06 188 PRO A C 1
ATOM 1514 O O . PRO A 1 188 ? -2.096 -8.396 -20.021 1.00 79.06 188 PRO A O 1
ATOM 1517 N N . ALA A 1 189 ? -0.643 -7.017 -21.027 1.00 76.44 189 ALA A N 1
ATOM 1518 C CA . ALA A 1 189 ? -1.638 -5.978 -21.309 1.00 76.44 189 ALA A CA 1
ATOM 1519 C C . ALA A 1 189 ? -2.702 -6.457 -22.313 1.00 76.44 189 ALA A C 1
ATOM 1521 O O . ALA A 1 189 ? -3.904 -6.261 -22.110 1.00 76.44 189 ALA A O 1
ATOM 1522 N N . ILE A 1 190 ? -2.268 -7.132 -23.377 1.00 77.06 190 ILE A N 1
ATOM 1523 C CA . ILE A 1 190 ? -3.115 -7.735 -24.407 1.00 77.06 190 ILE A CA 1
ATOM 1524 C C . ILE A 1 190 ? -3.915 -8.895 -23.809 1.00 77.06 190 ILE A C 1
ATOM 1526 O O . ILE A 1 190 ? -5.130 -8.956 -24.009 1.00 77.06 190 ILE A O 1
ATOM 1530 N N . TYR A 1 191 ? -3.283 -9.758 -23.009 1.00 75.94 191 TYR A N 1
ATOM 1531 C CA . TYR A 1 191 ? -3.946 -10.862 -22.315 1.00 75.94 191 TYR A CA 1
ATOM 1532 C C . TYR A 1 191 ? -5.065 -10.362 -21.395 1.00 75.94 191 TYR A C 1
ATOM 1534 O O . TYR A 1 191 ? -6.199 -10.841 -21.479 1.00 75.94 191 TYR A O 1
ATOM 1542 N N . ALA A 1 192 ? -4.805 -9.332 -20.584 1.00 75.44 192 ALA A N 1
ATOM 1543 C CA . ALA A 1 192 ? -5.815 -8.720 -19.723 1.00 75.44 192 ALA A CA 1
ATOM 1544 C C . ALA A 1 192 ? -6.973 -8.106 -20.533 1.00 75.44 192 ALA A C 1
ATOM 1546 O O . ALA A 1 192 ? -8.151 -8.285 -20.192 1.00 75.44 192 ALA A O 1
ATOM 1547 N N . ARG A 1 193 ? -6.666 -7.433 -21.651 1.00 76.00 193 ARG A N 1
ATOM 1548 C CA . ARG A 1 193 ? -7.673 -6.853 -22.554 1.00 76.00 193 ARG A CA 1
ATOM 1549 C C . ARG A 1 193 ? -8.566 -7.940 -23.150 1.00 76.00 193 ARG A C 1
ATOM 1551 O O . ARG A 1 193 ? -9.793 -7.831 -23.072 1.00 76.00 193 ARG A O 1
ATOM 1558 N N . ILE A 1 194 ? -7.966 -9.018 -23.652 1.00 75.81 194 ILE A N 1
ATOM 1559 C CA . ILE A 1 194 ? -8.660 -10.174 -24.232 1.00 75.81 194 ILE A CA 1
ATOM 1560 C C . ILE A 1 194 ? -9.495 -10.904 -23.174 1.00 75.81 194 ILE A C 1
ATOM 1562 O O . ILE A 1 194 ? -10.653 -11.233 -23.440 1.00 75.81 194 ILE A O 1
ATOM 1566 N N . ALA A 1 195 ? -8.976 -11.108 -21.962 1.00 73.88 195 ALA A N 1
ATOM 1567 C CA . ALA A 1 195 ? -9.711 -11.732 -20.863 1.00 73.88 195 ALA A CA 1
ATOM 1568 C C . ALA A 1 195 ? -10.933 -10.894 -20.443 1.00 73.88 195 ALA A C 1
ATOM 1570 O O . ALA A 1 195 ? -12.028 -11.431 -20.243 1.00 73.88 195 ALA A O 1
ATOM 1571 N N . SER A 1 196 ? -10.786 -9.566 -20.371 1.00 71.75 196 SER A N 1
ATOM 1572 C CA . SER A 1 196 ? -11.901 -8.652 -20.077 1.00 71.75 196 SER A CA 1
ATOM 1573 C C . SER A 1 196 ? -12.970 -8.669 -21.177 1.00 71.75 196 SER A C 1
ATOM 1575 O O . SER A 1 196 ? -14.173 -8.622 -20.901 1.00 71.75 196 SER A O 1
ATOM 1577 N N . TRP A 1 197 ? -12.546 -8.791 -22.436 1.00 70.75 197 TRP A N 1
ATOM 1578 C CA . TRP A 1 197 ? -13.440 -8.885 -23.581 1.00 70.75 197 TRP A CA 1
ATOM 1579 C C . TRP A 1 197 ? -14.151 -10.243 -23.639 1.00 70.75 197 TRP A C 1
ATOM 1581 O O . TRP A 1 197 ? -15.353 -10.301 -23.912 1.00 70.75 197 TRP A O 1
ATOM 1591 N N . ARG A 1 198 ? -13.457 -11.337 -23.296 1.00 71.44 198 ARG A N 1
ATOM 1592 C CA . ARG A 1 198 ? -14.044 -12.681 -23.188 1.00 71.44 198 ARG A CA 1
ATOM 1593 C C . ARG A 1 198 ? -15.107 -12.734 -22.083 1.00 71.4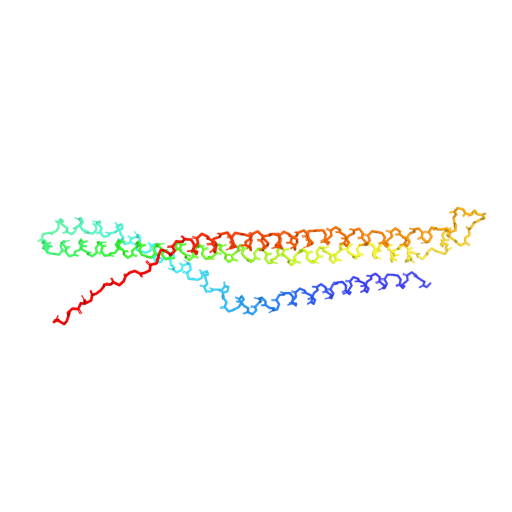4 198 ARG A C 1
ATOM 1595 O O . ARG A 1 198 ? -16.198 -13.232 -22.350 1.00 71.44 198 ARG A O 1
ATOM 1602 N N . ARG A 1 199 ? -14.864 -12.129 -20.910 1.00 67.69 199 ARG A N 1
ATOM 1603 C CA . ARG A 1 199 ? -15.876 -11.996 -19.837 1.00 67.69 199 ARG A CA 1
ATOM 1604 C C . ARG A 1 199 ? -17.115 -11.213 -20.279 1.00 67.69 199 ARG A C 1
ATOM 1606 O O . ARG A 1 199 ? -18.234 -11.669 -20.057 1.00 67.69 199 ARG A O 1
ATOM 1613 N N . ARG A 1 200 ? -16.944 -10.085 -20.979 1.00 67.19 200 ARG A N 1
ATOM 1614 C CA . ARG A 1 200 ? -18.079 -9.313 -21.528 1.00 67.19 200 ARG A CA 1
ATOM 1615 C C . ARG A 1 200 ? -18.886 -10.092 -22.569 1.00 67.19 200 ARG A C 1
ATOM 1617 O O . ARG A 1 200 ? -20.105 -9.942 -22.633 1.00 67.19 200 ARG A O 1
ATOM 1624 N N . ARG A 1 201 ? -18.236 -10.935 -23.377 1.00 60.66 201 ARG A N 1
ATOM 1625 C CA . ARG A 1 201 ? -18.934 -11.820 -24.325 1.00 60.66 201 ARG A CA 1
ATOM 1626 C C . ARG A 1 201 ? -19.652 -12.981 -23.630 1.00 60.66 201 ARG A C 1
ATOM 1628 O O . ARG A 1 201 ? -20.753 -13.323 -24.051 1.00 60.66 201 ARG A O 1
ATOM 1635 N N . ALA A 1 202 ? -19.090 -13.530 -22.552 1.00 67.56 202 ALA A N 1
ATOM 1636 C CA . ALA A 1 202 ? -19.747 -14.559 -21.743 1.00 67.56 202 ALA A CA 1
ATOM 1637 C C . ALA A 1 202 ? -21.025 -14.031 -21.061 1.00 67.56 202 ALA A C 1
ATOM 1639 O O . ALA A 1 202 ? -22.069 -14.670 -21.155 1.00 67.56 202 ALA A O 1
ATOM 1640 N N . LEU A 1 203 ? -20.980 -12.824 -20.481 1.00 61.75 203 LEU A N 1
ATOM 1641 C CA . LEU A 1 203 ? -22.155 -12.171 -19.884 1.00 61.75 203 LEU A CA 1
ATOM 1642 C C . LEU A 1 203 ? -23.244 -11.834 -20.917 1.00 61.75 203 LEU A C 1
ATOM 1644 O O . LEU A 1 203 ? -24.429 -12.001 -20.646 1.00 61.75 203 LEU A O 1
ATOM 1648 N N . ARG A 1 204 ? -22.873 -11.416 -22.137 1.00 60.03 204 ARG A N 1
ATOM 1649 C CA . ARG A 1 204 ? -23.863 -11.210 -23.211 1.00 60.03 204 ARG A CA 1
ATOM 1650 C C . ARG A 1 204 ? -24.564 -12.505 -23.636 1.00 60.03 204 ARG A C 1
ATOM 1652 O O . ARG A 1 204 ? -25.742 -12.457 -23.982 1.00 60.03 204 ARG A O 1
ATOM 1659 N N . ARG A 1 205 ? -23.880 -13.655 -23.588 1.00 58.25 205 ARG A N 1
ATOM 1660 C CA . ARG A 1 205 ? -24.497 -14.966 -23.859 1.00 58.25 205 ARG A CA 1
ATOM 1661 C C . ARG A 1 205 ? -25.431 -15.427 -22.737 1.00 58.25 205 ARG A C 1
ATOM 1663 O O . ARG A 1 205 ? -26.492 -15.959 -23.044 1.00 58.25 205 ARG A O 1
ATOM 1670 N N . SER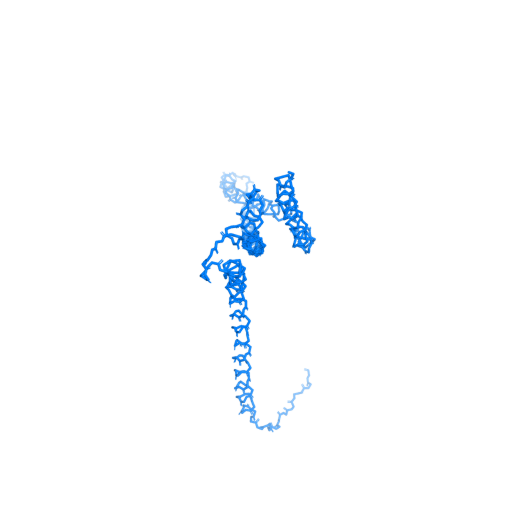 A 1 206 ? -25.096 -15.203 -21.465 1.00 54.53 206 SER A N 1
ATOM 1671 C CA . SER A 1 206 ? -26.005 -15.549 -20.359 1.00 54.53 206 SER A CA 1
ATOM 1672 C C . SER A 1 206 ? -27.245 -14.647 -20.318 1.00 54.53 206 SER A C 1
ATOM 1674 O O . SER A 1 206 ? -28.339 -15.121 -20.015 1.00 54.53 206 SER A O 1
ATOM 1676 N N . TRP A 1 207 ? -27.115 -13.374 -20.708 1.00 54.31 207 TRP A N 1
ATOM 1677 C CA . TRP A 1 207 ? -28.249 -12.448 -20.796 1.00 54.31 207 TRP A CA 1
ATOM 1678 C C . TRP A 1 207 ? -29.260 -12.839 -21.888 1.00 54.31 207 TRP A C 1
ATOM 1680 O O . TRP A 1 207 ? -30.466 -12.741 -21.667 1.00 54.31 207 TRP A O 1
ATOM 1690 N N . SER A 1 208 ? -28.807 -13.354 -23.042 1.00 53.09 208 SER A N 1
ATOM 1691 C CA . SER A 1 208 ? -29.728 -13.802 -24.102 1.00 53.09 208 SER A CA 1
ATOM 1692 C C . SER A 1 208 ? -30.499 -15.077 -23.733 1.00 53.09 208 SER A C 1
ATOM 1694 O O . SER A 1 208 ? -31.653 -15.230 -24.136 1.00 53.09 208 SER A O 1
ATOM 1696 N N . LEU A 1 209 ? -29.898 -15.958 -22.924 1.00 58.66 209 LEU A N 1
ATOM 1697 C CA . LEU A 1 209 ? -30.552 -17.159 -22.401 1.00 58.66 209 LEU A CA 1
ATOM 1698 C C . LEU A 1 209 ? -31.583 -16.816 -21.317 1.00 58.66 209 LEU A C 1
ATOM 1700 O O . LEU A 1 209 ? -32.704 -17.319 -21.372 1.00 58.66 209 LEU A O 1
ATOM 1704 N N . ASN A 1 210 ? -31.254 -15.900 -20.397 1.00 53.19 210 ASN A N 1
ATOM 1705 C CA . ASN A 1 210 ? -32.179 -15.486 -19.335 1.00 53.19 210 ASN A CA 1
ATOM 1706 C C . ASN A 1 210 ? -33.356 -14.634 -19.865 1.00 53.19 210 ASN A C 1
ATOM 1708 O O . ASN A 1 210 ? -34.470 -14.696 -19.355 1.00 53.19 210 ASN A O 1
ATOM 1712 N N . ARG A 1 211 ? -33.163 -13.880 -20.959 1.00 53.78 211 ARG A N 1
ATOM 1713 C CA . ARG A 1 211 ? -34.270 -13.164 -21.623 1.00 53.78 211 ARG A CA 1
ATOM 1714 C C . ARG A 1 211 ? -35.267 -14.120 -22.295 1.00 53.78 211 ARG A C 1
ATOM 1716 O O . ARG A 1 211 ? -36.465 -13.845 -22.294 1.00 53.78 211 ARG A O 1
ATOM 1723 N N . LYS A 1 212 ? -34.800 -15.251 -22.843 1.00 54.56 212 LYS A N 1
ATOM 1724 C CA . LYS A 1 212 ? -35.669 -16.284 -23.442 1.00 54.56 212 LYS A CA 1
ATOM 1725 C C . LYS A 1 212 ? -36.453 -17.087 -22.398 1.00 54.56 212 LYS A C 1
ATOM 1727 O O . LYS A 1 212 ? -37.591 -17.455 -22.674 1.00 54.56 212 LYS A O 1
ATOM 1732 N N . SER A 1 213 ? -35.893 -17.338 -21.213 1.00 49.16 213 SER A N 1
ATOM 1733 C CA . SER A 1 213 ? -36.630 -17.991 -20.118 1.00 49.16 213 SER A CA 1
ATOM 1734 C C . SER A 1 213 ? -37.688 -17.073 -19.499 1.00 49.16 213 SER A C 1
ATOM 1736 O O . SER A 1 213 ? -38.763 -17.554 -19.147 1.00 49.16 213 SER A O 1
ATOM 1738 N N . PHE A 1 214 ? -37.432 -15.761 -19.425 1.00 53.50 214 PHE A N 1
ATOM 1739 C CA . PHE A 1 214 ? -38.386 -14.791 -18.877 1.00 53.50 214 PHE A CA 1
ATOM 1740 C C . PHE A 1 214 ? -39.633 -14.619 -19.764 1.00 53.50 214 PHE A C 1
ATOM 1742 O O . PHE A 1 214 ? -40.753 -14.634 -19.264 1.00 53.50 214 PHE A O 1
ATOM 1749 N N . LEU A 1 215 ? -39.464 -14.556 -21.091 1.00 56.69 215 LEU A N 1
ATOM 1750 C CA . LEU A 1 215 ? -40.585 -14.451 -22.042 1.00 56.69 215 LEU A CA 1
ATOM 1751 C C . LEU A 1 215 ? -41.432 -15.730 -22.153 1.00 56.69 215 LEU A C 1
ATOM 1753 O O . LEU A 1 215 ? -42.597 -15.648 -22.524 1.00 56.69 215 LEU A O 1
ATOM 1757 N N . LYS A 1 216 ? -40.891 -16.903 -21.797 1.00 55.12 216 LYS A N 1
ATOM 1758 C CA . LYS A 1 216 ? -41.654 -18.165 -21.767 1.00 55.12 216 LYS A CA 1
ATOM 1759 C C . LYS A 1 216 ? -42.516 -18.315 -20.499 1.00 55.12 216 LYS A C 1
ATOM 1761 O O . LYS A 1 216 ? -43.313 -19.243 -20.422 1.00 55.12 216 LYS A O 1
ATOM 1766 N N . ARG A 1 217 ? -42.368 -17.427 -19.504 1.00 52.59 217 ARG A N 1
ATOM 1767 C CA . ARG A 1 217 ? -43.063 -17.503 -18.204 1.00 52.59 217 ARG A CA 1
ATOM 1768 C C . ARG A 1 217 ? -44.222 -16.509 -18.047 1.00 52.59 217 ARG A C 1
ATOM 1770 O O . ARG A 1 217 ? -44.732 -16.375 -16.943 1.00 52.59 217 ARG A O 1
ATOM 1777 N N . ILE A 1 218 ? -44.652 -15.836 -19.115 1.00 49.97 218 ILE A N 1
ATOM 1778 C CA . ILE A 1 218 ? -45.902 -15.062 -19.106 1.00 49.97 218 ILE A CA 1
ATOM 1779 C C . ILE A 1 218 ? -47.003 -15.940 -19.725 1.00 49.97 218 ILE A C 1
ATOM 1781 O O . ILE A 1 218 ? -47.127 -15.961 -20.950 1.00 49.97 218 ILE A O 1
ATOM 1785 N N . PRO A 1 219 ? -47.776 -16.713 -18.935 1.00 50.94 219 PRO A N 1
ATOM 1786 C CA . PRO A 1 219 ? -49.054 -17.223 -19.404 1.00 50.94 219 PRO A CA 1
ATOM 1787 C C . PRO A 1 219 ? -50.032 -16.044 -19.502 1.00 50.94 219 PRO A C 1
ATOM 1789 O O . PRO A 1 219 ? -49.956 -15.096 -18.719 1.00 50.94 219 PRO A O 1
ATOM 1792 N N . GLY A 1 220 ? -50.908 -16.088 -20.506 1.00 51.22 220 GLY A N 1
ATOM 1793 C CA . GLY A 1 220 ? -51.880 -15.040 -20.797 1.00 51.22 220 GLY A CA 1
ATOM 1794 C C . GLY A 1 220 ? -52.696 -14.633 -19.570 1.00 51.22 220 GLY A C 1
ATOM 1795 O O . GLY A 1 220 ? -53.163 -15.478 -18.806 1.00 51.22 220 GLY A O 1
ATOM 1796 N N . GLY A 1 221 ? -52.839 -13.321 -19.390 1.00 47.50 221 GLY A N 1
ATOM 1797 C CA . GLY A 1 221 ? -53.695 -12.738 -18.370 1.00 47.50 221 GLY A CA 1
ATOM 1798 C C . GLY A 1 221 ? -55.162 -13.031 -18.669 1.00 47.50 221 GLY A C 1
ATOM 1799 O O . GLY A 1 221 ? -55.668 -12.649 -19.720 1.00 47.50 221 GLY A O 1
ATOM 1800 N N . SER A 1 222 ? -55.823 -13.694 -17.722 1.00 42.44 222 SER A N 1
ATOM 1801 C CA . SER A 1 222 ? -57.275 -13.686 -17.582 1.00 42.44 222 SER A CA 1
ATOM 1802 C C . SER A 1 222 ? -57.632 -12.720 -16.460 1.00 42.44 222 SER A C 1
ATOM 1804 O O . SER A 1 222 ? -57.071 -12.785 -15.367 1.00 42.44 222 SER A O 1
ATOM 1806 N N . GLU A 1 223 ? -58.572 -11.837 -16.765 1.00 51.66 223 GLU A N 1
ATOM 1807 C CA . GLU A 1 223 ? -59.205 -10.864 -15.882 1.00 51.66 223 GLU A CA 1
ATOM 1808 C C . GLU A 1 223 ? -59.817 -11.491 -14.618 1.00 51.66 223 GLU A C 1
ATOM 1810 O O . GLU A 1 223 ? -60.325 -12.613 -14.665 1.00 51.66 223 GLU A O 1
ATOM 1815 N N . ARG A 1 224 ? -59.789 -10.721 -13.518 1.00 44.88 224 ARG A N 1
ATOM 1816 C CA . ARG A 1 224 ? -60.672 -10.690 -12.322 1.00 44.88 224 ARG A CA 1
ATOM 1817 C C . ARG A 1 224 ? -59.900 -9.911 -11.246 1.00 44.88 224 ARG A C 1
ATOM 1819 O O . ARG A 1 224 ? -58.754 -10.237 -10.983 1.00 44.88 224 ARG A O 1
ATOM 1826 N N . GLY A 1 225 ? -60.382 -8.873 -10.580 1.00 45.94 225 GLY A N 1
ATOM 1827 C CA . GLY A 1 225 ? -61.723 -8.353 -10.365 1.00 45.94 225 GLY A CA 1
ATOM 1828 C C . GLY A 1 225 ? -61.730 -7.777 -8.941 1.00 45.94 225 GLY A C 1
ATOM 1829 O O . GLY A 1 225 ? -61.369 -8.492 -8.018 1.00 45.94 225 GLY A O 1
ATOM 1830 N N . GLY A 1 226 ? -62.073 -6.490 -8.814 1.00 50.50 226 GLY A N 1
ATOM 1831 C CA . GLY A 1 226 ? -62.614 -5.790 -7.635 1.00 50.50 226 GLY A CA 1
ATOM 1832 C C . GLY A 1 226 ? -61.971 -5.961 -6.250 1.00 50.50 226 GLY A C 1
ATOM 1833 O O . GLY A 1 226 ? -62.113 -7.005 -5.625 1.00 50.50 226 GLY A O 1
ATOM 1834 N N . TYR A 1 227 ? -61.480 -4.852 -5.680 1.00 47.47 227 TYR A N 1
ATOM 1835 C CA . TYR A 1 227 ? -61.515 -4.658 -4.226 1.00 47.47 227 TYR A CA 1
ATOM 1836 C C . TYR A 1 227 ? -62.198 -3.343 -3.850 1.00 47.47 227 TYR A C 1
ATOM 1838 O O . TYR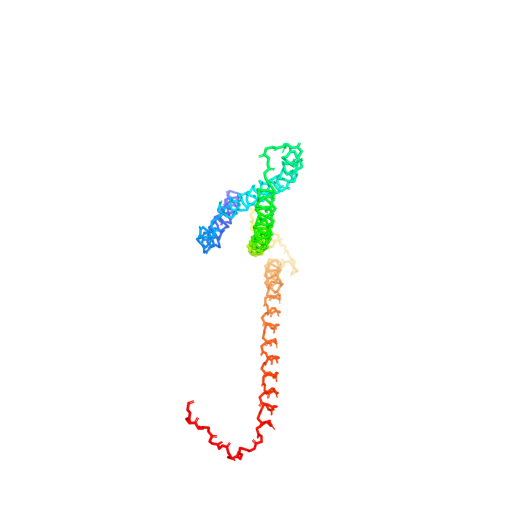 A 1 227 ? -61.905 -2.271 -4.378 1.00 47.47 227 TYR A O 1
ATOM 1846 N N . LEU A 1 228 ? -63.165 -3.536 -2.957 1.00 50.00 228 LEU A N 1
ATOM 1847 C CA . LEU A 1 228 ? -64.080 -2.613 -2.313 1.00 50.00 228 LEU A CA 1
ATOM 1848 C C . LEU A 1 228 ? -63.376 -1.496 -1.533 1.00 50.00 228 LEU A C 1
ATOM 1850 O O . LEU A 1 228 ? -62.352 -1.712 -0.889 1.00 50.00 228 LEU A O 1
ATOM 1854 N N . ARG A 1 229 ? -64.051 -0.340 -1.507 1.00 42.75 229 ARG A N 1
ATOM 1855 C CA . ARG A 1 229 ? -64.024 0.628 -0.404 1.00 42.75 229 ARG A CA 1
ATOM 1856 C C . ARG A 1 229 ? -64.518 -0.027 0.893 1.00 42.75 229 ARG A C 1
ATOM 1858 O O . ARG A 1 229 ? -65.590 -0.630 0.864 1.00 42.75 229 ARG A O 1
ATOM 1865 N N . ILE A 1 230 ? -63.802 0.199 1.993 1.00 56.00 230 ILE A N 1
ATOM 1866 C CA . ILE A 1 230 ? -64.226 0.865 3.247 1.00 56.00 230 ILE A CA 1
ATOM 1867 C C . ILE A 1 230 ? -62.959 1.110 4.066 1.00 56.00 230 ILE A C 1
ATOM 1869 O O . ILE A 1 230 ? -62.144 0.168 4.172 1.00 56.00 230 ILE A O 1
#

pLDDT: mean 71.0, std 13.33, range [42.44, 90.62]

Organism: Vitis vinifera (NCBI:txid29760)

Sequence (230 aa):
MSLSTSCQLEFSWFILLLNLSCDFFPLIAGGFALKKQMLDDRRFPKLHLNLQRLLQVIAHGEQVFPRVKEKCSSKRWFANEDIISLEELIGRLRRLKENVGFIANRVTAIQAGLDSWQAEQINRKLYYLSFLSIIFLPLSIITGVFGMNVGGVPWTGQRDPALKNGFRNVMLLCVMMLFLVLLCFAFPAIYARIASWRRRRALRRSWSLNRKSFLKRIPGGSERGGYLRI

Foldseek 3Di:
DLLVVLVVVVVVVVVVLVVCLVVVVVVLCVVPVVVVVVVDPPVLVVVLVVLVVVLVVLVVVLVVLVVVLVVLVPDPPDDPVNSVVSVVVSVVSVVVSVVSVVVSVVSVVVVVVVVVVVVVSVVVSVVVSVLSVQLVVLVNVVSVVVRPPDPPPVLPDDDDPVSVCVVVVSVVVSVVSNVVSVCVVVVVVVVVVVVVVVVVVVVVVVVVVVVVVVVVPDDDDDDDDDDDDD

Radius of gyration: 36.62 Å; chains: 1; bounding box: 105×34×101 Å

Secondary structure (DSSP, 8-state):
-HHHHHHHHHHHHHHHHHHHHHHHHHHHHHHHHHHHHHT-TTHHHHHHHHHHHHHHHHHHHHHHHHHHHHHHHTSTT--HHHHHHHHHHHHHHHHHHHHHHHHHHHHHHHHHHHHHHHHHHHHHHHHHHHHHHHHHHHHHHHHHHHHS--S--TTSS-S-GGGGSHHHHHHHHHHHHHHHHHHHHHHHHHHHHHHHHHHHHHHHHHHHHHHHHHHTT-PPPPP-------

InterPro domains:
  IPR002523 Mg2+ transporter protein, CorA-like/Zinc transport protein ZntB [PF01544] (47-186)
  IPR045863 CorA, transmembrane region [SSF144083] (121-185)